Protein AF-A0A401Y988-F1 (afdb_monomer_lite)

pLDDT: mean 86.1, std 9.19, range [51.16, 97.44]

Structure (mmCIF, N/CA/C/O backbone):
data_AF-A0A401Y988-F1
#
_entry.id   AF-A0A401Y988-F1
#
loop_
_atom_site.group_PDB
_atom_site.id
_atom_site.type_symbol
_atom_site.label_atom_id
_atom_site.label_alt_id
_atom_site.label_comp_id
_atom_site.label_asym_id
_atom_site.label_entity_id
_atom_site.label_seq_id
_atom_site.pdbx_PDB_ins_code
_atom_site.Cartn_x
_atom_site.Cartn_y
_atom_site.Cartn_z
_atom_site.occupancy
_atom_site.B_iso_or_equiv
_atom_site.auth_seq_id
_atom_site.auth_comp_id
_atom_site.auth_asym_id
_atom_site.auth_atom_id
_atom_site.pdbx_PDB_model_num
ATOM 1 N N . MET A 1 1 ? 37.359 9.210 -68.112 1.00 71.44 1 MET A N 1
ATOM 2 C CA . MET A 1 1 ? 37.845 7.957 -68.748 1.00 71.44 1 MET A CA 1
ATOM 3 C C . MET A 1 1 ? 39.204 7.474 -68.253 1.00 71.44 1 MET A C 1
ATOM 5 O O . MET A 1 1 ? 39.297 6.305 -67.908 1.00 71.44 1 MET A O 1
ATOM 9 N N . ARG A 1 2 ? 40.247 8.319 -68.170 1.00 77.12 2 ARG A N 1
ATOM 10 C CA . ARG A 1 2 ? 41.569 7.889 -67.655 1.00 77.12 2 ARG A CA 1
ATOM 11 C C . ARG A 1 2 ? 41.505 7.296 -66.236 1.00 77.12 2 ARG A C 1
ATOM 13 O O . ARG A 1 2 ? 42.036 6.217 -66.022 1.00 77.12 2 ARG A O 1
ATOM 20 N N . ALA A 1 3 ? 40.772 7.941 -65.322 1.00 73.88 3 ALA A N 1
ATOM 21 C CA . ALA A 1 3 ? 40.562 7.448 -63.954 1.00 73.88 3 ALA A CA 1
ATOM 22 C C . ALA A 1 3 ? 39.814 6.100 -63.893 1.00 73.88 3 ALA A C 1
ATOM 24 O O . ALA A 1 3 ? 40.199 5.222 -63.133 1.00 73.88 3 ALA A O 1
ATOM 25 N N . ALA A 1 4 ? 38.795 5.904 -64.739 1.00 78.00 4 ALA A N 1
ATOM 26 C CA . ALA A 1 4 ? 38.065 4.636 -64.822 1.00 78.00 4 ALA A CA 1
ATOM 27 C C . ALA A 1 4 ? 38.979 3.488 -65.289 1.00 78.00 4 ALA A C 1
ATOM 29 O O . ALA A 1 4 ? 39.023 2.439 -64.656 1.00 78.00 4 ALA A O 1
ATOM 30 N N . ARG A 1 5 ? 39.791 3.719 -66.332 1.00 82.12 5 ARG A N 1
ATOM 31 C CA . ARG A 1 5 ? 40.776 2.730 -66.804 1.00 82.12 5 ARG A CA 1
ATOM 32 C C . ARG A 1 5 ? 41.844 2.415 -65.757 1.00 82.12 5 ARG A C 1
ATOM 34 O O . ARG A 1 5 ? 42.205 1.256 -65.606 1.00 82.12 5 ARG A O 1
ATOM 41 N N . ALA A 1 6 ? 42.319 3.419 -65.016 1.00 81.25 6 ALA A N 1
ATOM 42 C CA . ALA A 1 6 ? 43.262 3.213 -63.913 1.00 81.25 6 ALA A CA 1
ATOM 43 C C . ALA A 1 6 ? 42.671 2.346 -62.785 1.00 81.25 6 ALA A C 1
ATOM 45 O O . ALA A 1 6 ? 43.400 1.613 -62.129 1.00 81.25 6 ALA A O 1
ATOM 46 N N . ALA A 1 7 ? 41.349 2.385 -62.605 1.00 78.81 7 ALA A N 1
ATOM 47 C CA . ALA A 1 7 ? 40.610 1.556 -61.658 1.00 78.81 7 ALA A CA 1
ATOM 48 C C . ALA A 1 7 ? 40.235 0.158 -62.201 1.00 78.81 7 ALA A C 1
ATOM 50 O O . ALA A 1 7 ? 39.466 -0.556 -61.560 1.00 78.81 7 ALA A O 1
ATOM 51 N N . GLY A 1 8 ? 40.719 -0.216 -63.393 1.00 84.44 8 GLY A N 1
ATOM 52 C CA . GLY A 1 8 ? 40.425 -1.497 -64.047 1.00 84.44 8 GLY A CA 1
ATOM 53 C C . GLY A 1 8 ? 39.098 -1.547 -64.813 1.00 84.44 8 GLY A C 1
ATOM 54 O O . GLY A 1 8 ? 38.737 -2.600 -65.330 1.00 84.44 8 GLY A O 1
ATOM 55 N N . TRP A 1 9 ? 38.366 -0.436 -64.914 1.00 91.06 9 TRP A N 1
ATOM 56 C CA . TRP A 1 9 ? 37.108 -0.397 -65.657 1.00 91.06 9 TRP A CA 1
ATOM 57 C C . TRP A 1 9 ? 37.342 -0.313 -67.161 1.00 91.06 9 TRP A C 1
ATOM 59 O O . TRP A 1 9 ? 38.217 0.417 -67.643 1.00 91.06 9 TRP A O 1
ATOM 69 N N . THR A 1 10 ? 36.494 -1.003 -67.913 1.00 90.88 10 THR A N 1
ATOM 70 C CA . THR A 1 10 ? 36.510 -1.000 -69.375 1.00 90.88 10 THR A CA 1
ATOM 71 C C . THR A 1 10 ? 35.440 -0.061 -69.919 1.00 90.88 10 THR A C 1
ATOM 73 O O . THR A 1 10 ? 34.434 0.219 -69.269 1.00 90.88 10 THR A O 1
ATOM 76 N N . PHE A 1 11 ? 35.688 0.489 -71.109 1.00 91.38 11 PHE A N 1
ATOM 77 C CA . PHE A 1 11 ? 34.707 1.278 -71.848 1.00 91.38 11 PHE A CA 1
ATOM 78 C C . PHE A 1 11 ? 34.455 0.616 -73.189 1.00 91.38 11 PHE A C 1
ATOM 80 O O . PHE A 1 11 ? 35.376 0.527 -74.005 1.00 91.38 11 PHE A O 1
ATOM 87 N N . ASN A 1 12 ? 33.215 0.197 -73.402 1.00 91.75 12 ASN A N 1
ATOM 88 C CA . ASN A 1 12 ? 32.760 -0.429 -74.628 1.00 91.75 12 ASN A CA 1
ATOM 89 C C . ASN A 1 12 ? 32.018 0.619 -75.454 1.00 91.75 12 ASN A C 1
ATOM 91 O O . ASN A 1 12 ? 30.994 1.153 -75.026 1.00 91.75 12 ASN A O 1
ATOM 95 N N . HIS A 1 13 ? 32.540 0.930 -76.635 1.00 90.12 13 HIS A N 1
ATOM 96 C CA . HIS A 1 13 ? 31.847 1.793 -77.582 1.00 90.12 13 HIS A CA 1
ATOM 97 C C . HIS A 1 13 ? 30.781 0.972 -78.316 1.00 90.12 13 HIS A C 1
ATOM 99 O O . HIS A 1 13 ? 31.105 -0.065 -78.889 1.00 90.12 13 HIS A O 1
ATOM 105 N N . ILE A 1 14 ? 29.521 1.410 -78.265 1.00 88.44 14 ILE A N 1
ATOM 106 C CA . ILE A 1 14 ? 28.371 0.657 -78.807 1.00 88.44 14 ILE A CA 1
ATOM 107 C C . ILE A 1 14 ? 27.816 1.321 -80.078 1.00 88.44 14 ILE A C 1
ATOM 109 O O . ILE A 1 14 ? 27.183 0.647 -80.882 1.00 88.44 14 ILE A O 1
ATOM 113 N N . ASP A 1 15 ? 28.061 2.624 -80.267 1.00 79.69 15 ASP A N 1
ATOM 114 C CA . ASP A 1 15 ? 27.595 3.447 -81.398 1.00 79.69 15 ASP A CA 1
ATOM 115 C C . ASP A 1 15 ? 26.167 3.152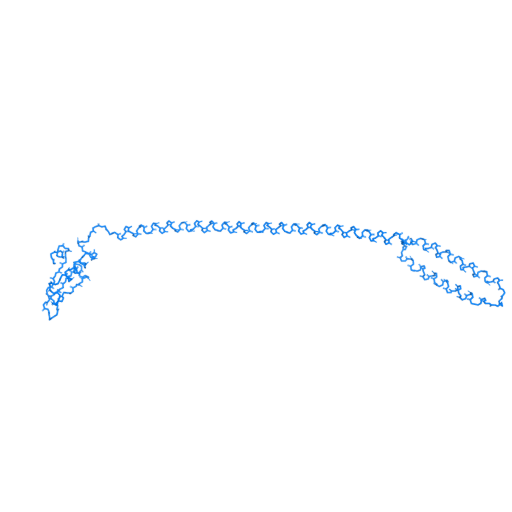 -81.892 1.00 79.69 15 ASP A C 1
ATOM 117 O O . ASP A 1 15 ? 25.890 3.013 -83.083 1.00 79.69 15 ASP A O 1
ATOM 121 N N . SER A 1 16 ? 25.222 3.049 -80.961 1.00 89.62 16 SER A N 1
ATOM 122 C CA . SER A 1 16 ? 23.809 2.866 -81.310 1.00 89.62 16 SER A CA 1
ATOM 123 C C . SER A 1 16 ? 23.117 4.216 -81.519 1.00 89.62 16 SER A C 1
ATOM 125 O O . SER A 1 16 ? 23.675 5.271 -81.215 1.00 89.62 16 SER A O 1
ATOM 127 N N . ALA A 1 17 ? 21.866 4.211 -81.991 1.00 87.31 17 ALA A N 1
ATOM 128 C CA . ALA A 1 17 ? 21.093 5.434 -82.236 1.00 87.31 17 ALA A CA 1
ATOM 129 C C . ALA A 1 17 ? 21.040 6.400 -81.029 1.00 87.31 17 ALA A C 1
ATOM 131 O O . ALA A 1 17 ? 21.020 7.614 -81.219 1.00 87.31 17 ALA A O 1
ATOM 132 N N . HIS A 1 18 ? 21.075 5.883 -79.794 1.00 88.75 18 HIS A N 1
ATOM 133 C CA . HIS A 1 18 ? 20.943 6.694 -78.575 1.00 88.75 18 HIS A CA 1
ATOM 134 C C . HIS A 1 18 ? 22.073 6.502 -77.554 1.00 88.75 18 HIS A C 1
ATOM 136 O O . HIS A 1 18 ? 22.243 7.344 -76.673 1.00 88.75 18 HIS A O 1
ATOM 142 N N . VAL A 1 19 ? 22.866 5.432 -77.660 1.00 90.12 19 VAL A N 1
ATOM 143 C CA . VAL A 1 19 ? 23.948 5.104 -76.717 1.00 90.12 19 VAL A CA 1
ATOM 144 C C . VAL A 1 19 ? 25.295 5.253 -77.411 1.00 90.12 19 VAL A C 1
ATOM 146 O O . VAL A 1 19 ? 25.541 4.603 -78.425 1.00 90.12 19 VAL A O 1
ATOM 149 N N . PHE A 1 20 ? 26.152 6.090 -76.834 1.00 90.12 20 PHE A N 1
ATOM 150 C CA . PHE A 1 20 ? 27.538 6.298 -77.244 1.00 90.12 20 PHE A CA 1
ATOM 151 C C . PHE A 1 20 ? 28.406 5.097 -76.841 1.00 90.12 20 PHE A C 1
ATOM 153 O O . PHE A 1 20 ? 29.092 4.482 -77.655 1.00 90.12 20 PHE A O 1
ATOM 160 N N . GLY A 1 21 ? 28.302 4.677 -75.583 1.00 91.81 21 GLY A N 1
ATOM 161 C CA . GLY A 1 21 ? 28.983 3.487 -75.088 1.00 91.81 21 GLY A CA 1
ATOM 162 C C . GLY A 1 21 ? 28.568 3.151 -73.671 1.00 91.81 21 GLY A C 1
ATOM 163 O O . GLY A 1 21 ? 27.623 3.725 -73.139 1.00 91.81 21 GLY A O 1
ATOM 164 N N . GLU A 1 22 ? 29.281 2.241 -73.036 1.00 93.31 22 GLU A N 1
ATOM 165 C CA . GLU A 1 22 ? 29.069 1.886 -71.639 1.00 93.31 22 GLU A CA 1
ATOM 166 C C . GLU A 1 22 ? 30.396 1.679 -70.920 1.00 93.31 22 GLU A C 1
ATOM 168 O O . GLU A 1 22 ? 31.385 1.251 -71.515 1.00 93.31 22 GLU A O 1
ATOM 173 N N . ILE A 1 23 ? 30.422 2.010 -69.633 1.00 91.94 23 ILE A N 1
ATOM 174 C CA . ILE A 1 23 ? 31.515 1.632 -68.741 1.00 91.94 23 ILE A CA 1
ATOM 175 C C . ILE A 1 23 ? 31.111 0.401 -67.941 1.00 91.94 23 ILE A C 1
ATOM 177 O O . ILE A 1 23 ? 29.989 0.335 -67.435 1.00 91.94 23 ILE A O 1
ATOM 181 N N . VAL A 1 24 ? 32.030 -0.551 -67.825 1.00 91.44 24 VAL A N 1
ATOM 182 C CA . VAL A 1 24 ? 31.812 -1.837 -67.160 1.00 91.44 24 VAL A CA 1
ATOM 183 C C . VAL A 1 24 ? 32.910 -2.047 -66.121 1.00 91.44 24 VAL A C 1
ATOM 185 O O . VAL A 1 24 ? 34.088 -1.785 -66.385 1.00 91.44 24 VAL A O 1
ATOM 188 N N . CYS A 1 25 ? 32.529 -2.468 -64.916 1.00 89.94 25 CYS A N 1
ATOM 189 C CA . CYS A 1 25 ? 33.493 -2.773 -63.860 1.00 89.94 25 CYS A CA 1
ATOM 190 C C . CYS A 1 25 ? 34.278 -4.065 -64.164 1.00 89.94 25 CYS A C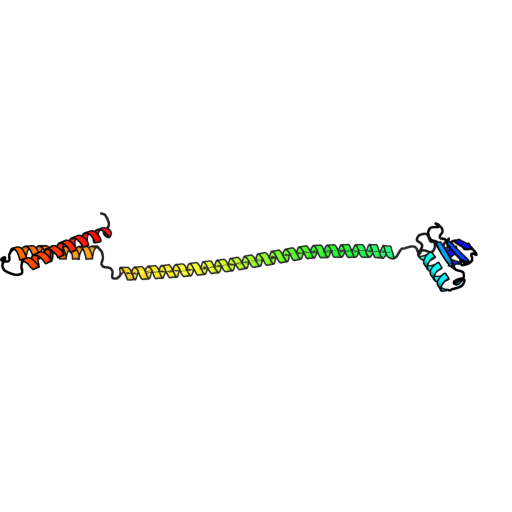 1
ATOM 192 O O . CYS A 1 25 ? 33.818 -4.880 -64.965 1.00 89.94 25 CYS A O 1
ATOM 194 N N . PRO A 1 26 ? 35.430 -4.304 -63.507 1.00 85.56 26 PRO A N 1
ATOM 195 C CA . PRO A 1 26 ? 36.251 -5.498 -63.748 1.00 85.56 26 PRO A CA 1
ATOM 196 C C . PRO A 1 26 ? 35.490 -6.826 -63.603 1.00 85.56 26 PRO A C 1
ATOM 198 O O . PRO A 1 26 ? 35.755 -7.777 -64.330 1.00 85.56 26 PRO A O 1
ATOM 201 N N . THR A 1 27 ? 34.528 -6.879 -62.677 1.00 86.19 27 THR A N 1
ATOM 202 C CA . THR A 1 27 ? 33.677 -8.048 -62.399 1.00 86.19 27 THR A CA 1
ATOM 203 C C . THR A 1 27 ? 32.447 -8.149 -63.305 1.00 86.19 27 THR A C 1
ATOM 205 O O . THR A 1 27 ? 31.710 -9.128 -63.226 1.00 86.19 27 THR A O 1
ATOM 208 N N . GLY A 1 28 ? 32.183 -7.148 -64.153 1.00 86.62 28 GLY A N 1
ATOM 209 C CA . GLY A 1 28 ? 31.015 -7.093 -65.038 1.00 86.62 28 GLY A CA 1
ATOM 210 C C . GLY A 1 28 ? 29.675 -6.774 -64.358 1.00 86.62 28 GLY A C 1
ATOM 211 O O . GLY A 1 28 ? 28.675 -6.612 -65.049 1.00 86.62 28 GLY A O 1
ATOM 212 N N . GLN A 1 29 ? 29.632 -6.657 -63.027 1.00 87.38 29 GLN A N 1
ATOM 213 C CA . GLN A 1 29 ? 28.392 -6.482 -62.255 1.00 87.38 29 GLN A CA 1
ATOM 214 C C . GLN A 1 29 ? 27.786 -5.074 -62.348 1.00 87.38 29 GLN A C 1
ATOM 216 O O . GLN A 1 29 ? 26.570 -4.909 -62.293 1.00 87.38 29 GLN A O 1
ATOM 221 N N . HIS A 1 30 ? 28.625 -4.049 -62.496 1.00 90.31 30 HIS A N 1
ATOM 222 C CA . HIS A 1 30 ? 28.209 -2.654 -62.576 1.00 90.31 30 HIS A CA 1
ATOM 223 C C . HIS A 1 30 ? 28.448 -2.133 -63.990 1.00 90.31 30 HIS A C 1
ATOM 225 O O . HIS A 1 30 ? 29.591 -2.021 -64.439 1.00 90.31 30 HIS A O 1
ATOM 231 N N . VAL A 1 31 ? 27.357 -1.783 -64.671 1.00 90.31 31 VAL A N 1
ATOM 232 C CA . VAL A 1 31 ? 27.369 -1.238 -66.031 1.00 90.31 31 VAL A CA 1
ATOM 233 C C . VAL A 1 31 ? 26.673 0.112 -66.034 1.00 90.31 31 VAL A C 1
ATOM 235 O O . VAL A 1 31 ? 25.581 0.261 -65.484 1.00 90.31 31 VAL A O 1
ATOM 238 N N . LYS A 1 32 ? 27.273 1.103 -66.695 1.00 90.62 32 LYS A N 1
ATOM 239 C CA . LYS A 1 32 ? 26.620 2.388 -66.946 1.00 90.62 32 LYS A CA 1
ATOM 240 C C . LYS A 1 32 ? 26.699 2.766 -68.410 1.00 90.62 32 LYS A C 1
ATOM 242 O O . LYS A 1 32 ? 27.782 2.994 -68.943 1.00 90.62 32 LYS A O 1
ATOM 247 N N . LYS A 1 33 ? 25.524 2.918 -69.017 1.00 91.44 33 LYS A N 1
ATOM 248 C CA . LYS A 1 33 ? 25.365 3.422 -70.380 1.00 91.44 33 LYS A CA 1
ATOM 249 C C . LYS A 1 33 ? 25.565 4.935 -70.417 1.00 91.44 33 LYS A C 1
ATOM 251 O O . LYS A 1 33 ? 25.051 5.671 -69.576 1.00 91.44 33 LYS A O 1
ATOM 256 N N . ILE A 1 34 ? 26.315 5.381 -71.411 1.00 90.38 34 ILE A N 1
ATOM 257 C CA . ILE A 1 34 ? 26.553 6.773 -71.764 1.00 90.38 34 ILE A CA 1
ATOM 258 C C . ILE A 1 34 ? 25.715 7.050 -73.005 1.00 90.38 34 ILE A C 1
ATOM 260 O O . ILE A 1 34 ? 25.976 6.506 -74.076 1.00 90.38 34 ILE A O 1
ATOM 264 N N . PHE A 1 35 ? 24.681 7.869 -72.852 1.00 91.44 35 PHE A N 1
ATOM 265 C CA . PHE A 1 35 ? 23.839 8.287 -73.968 1.00 91.44 35 PHE A CA 1
ATOM 266 C C . PHE A 1 35 ? 24.544 9.357 -74.804 1.00 91.44 35 PHE A C 1
ATOM 268 O O . PHE A 1 35 ? 25.287 10.174 -74.260 1.00 91.44 35 PHE A O 1
ATOM 275 N N . LYS A 1 36 ? 24.278 9.384 -76.115 1.00 89.06 36 LYS A N 1
ATOM 276 C CA . LYS A 1 36 ? 24.853 10.372 -77.049 1.00 89.06 36 LYS A CA 1
ATOM 277 C C . LYS A 1 36 ? 24.524 11.817 -76.656 1.00 89.06 36 LYS A C 1
ATOM 279 O O . LYS A 1 36 ? 25.336 12.711 -76.833 1.00 89.06 36 LYS A O 1
ATOM 284 N N . THR A 1 37 ? 23.366 12.041 -76.036 1.00 88.12 37 THR A N 1
ATOM 285 C CA . THR A 1 37 ? 22.947 13.357 -75.520 1.00 88.12 37 THR A CA 1
ATOM 286 C C . THR A 1 37 ? 23.809 13.877 -74.369 1.00 88.12 37 THR A C 1
ATOM 288 O O . THR A 1 37 ? 23.818 15.074 -74.107 1.00 88.12 37 THR A O 1
ATOM 291 N N . GLY A 1 38 ? 24.514 12.987 -73.669 1.00 80.12 38 GLY A N 1
ATOM 292 C CA . GLY A 1 38 ? 25.412 13.318 -72.565 1.00 80.12 38 GLY A CA 1
ATOM 293 C C . GLY A 1 38 ? 26.890 13.151 -72.912 1.00 80.12 38 GLY A C 1
ATOM 294 O O . GLY A 1 38 ? 27.736 13.291 -72.024 1.00 80.12 38 GLY A O 1
ATOM 295 N N . GLU A 1 39 ? 27.206 12.832 -74.171 1.00 77.50 39 GLU A N 1
ATOM 296 C CA . GLU A 1 39 ? 28.567 12.689 -74.676 1.00 77.50 39 GLU A CA 1
ATOM 297 C C . GLU A 1 39 ? 29.295 14.029 -74.493 1.00 77.50 39 GLU A C 1
ATOM 299 O O . GLU A 1 39 ? 28.894 15.049 -75.043 1.00 77.50 39 GLU A O 1
ATOM 304 N N . ASN A 1 40 ? 30.345 14.035 -73.667 1.00 78.56 40 ASN A N 1
ATOM 305 C CA . ASN A 1 40 ? 31.134 15.219 -73.283 1.00 78.56 40 ASN A CA 1
ATOM 306 C C . ASN A 1 40 ? 30.509 16.169 -72.246 1.00 78.56 40 ASN A C 1
ATOM 308 O O . ASN A 1 40 ? 31.027 17.265 -72.038 1.00 78.56 40 ASN A O 1
ATOM 312 N N . THR A 1 41 ? 29.460 15.753 -71.535 1.00 87.50 41 THR A N 1
ATOM 313 C CA . THR A 1 41 ? 28.960 16.528 -70.386 1.00 87.50 41 THR A CA 1
ATOM 314 C C . THR A 1 41 ? 29.744 16.215 -69.109 1.00 87.50 41 THR A C 1
ATOM 316 O O . THR A 1 41 ? 30.057 15.058 -68.808 1.00 87.50 41 THR A O 1
ATOM 319 N N . GLU A 1 42 ? 30.041 17.251 -68.324 1.00 86.62 42 GLU A N 1
ATOM 320 C CA . GLU A 1 42 ? 30.736 17.113 -67.040 1.00 86.62 42 GLU A CA 1
ATOM 321 C C . GLU A 1 42 ? 29.935 16.252 -66.052 1.00 86.62 42 GLU A C 1
ATOM 323 O O . GLU A 1 42 ? 30.499 15.393 -65.379 1.00 86.62 42 GLU A O 1
ATOM 328 N N . THR A 1 43 ? 28.607 16.392 -66.038 1.00 87.12 43 THR A N 1
ATOM 329 C CA . THR A 1 43 ? 27.703 15.610 -65.183 1.00 87.12 43 THR A CA 1
ATOM 330 C C . THR A 1 43 ? 27.852 14.109 -65.415 1.00 87.12 43 THR A C 1
ATOM 332 O O . THR A 1 43 ? 28.033 13.345 -64.467 1.00 87.12 43 THR A O 1
ATOM 335 N N . VAL A 1 44 ? 27.866 13.665 -66.677 1.00 86.31 44 VAL A N 1
ATOM 336 C CA . VAL A 1 44 ? 28.041 12.242 -67.000 1.00 86.31 44 VAL A CA 1
ATOM 337 C C . VAL A 1 44 ? 29.425 11.748 -66.582 1.00 86.31 44 VAL A C 1
ATOM 339 O O . VAL A 1 44 ? 29.541 10.617 -66.099 1.00 86.31 44 VAL A O 1
ATOM 342 N N . ALA A 1 45 ? 30.459 12.585 -66.717 1.00 84.88 45 ALA A N 1
ATOM 343 C CA . ALA A 1 45 ? 31.814 12.266 -66.281 1.00 84.88 45 ALA A CA 1
ATOM 344 C C . ALA A 1 45 ? 31.929 12.147 -64.749 1.00 84.88 45 ALA A C 1
ATOM 346 O O . ALA A 1 45 ? 32.539 11.185 -64.273 1.00 84.88 45 ALA A O 1
ATOM 347 N N . ILE A 1 46 ? 31.314 13.058 -63.986 1.00 87.06 46 ILE A N 1
ATOM 348 C CA . ILE A 1 46 ? 31.252 13.017 -62.515 1.00 87.06 46 ILE A CA 1
ATOM 349 C C . ILE A 1 46 ? 30.489 11.779 -62.056 1.00 87.06 46 ILE A C 1
ATOM 351 O O . ILE A 1 46 ? 30.981 11.022 -61.224 1.00 87.06 46 ILE A O 1
ATOM 355 N N . ASP A 1 47 ? 29.322 11.510 -62.631 1.00 86.12 47 ASP A N 1
ATOM 356 C CA . ASP A 1 47 ? 28.518 10.362 -62.228 1.00 86.12 47 ASP A CA 1
ATOM 357 C C . ASP A 1 47 ? 29.193 9.031 -62.589 1.00 86.12 47 ASP A C 1
ATOM 359 O O . ASP A 1 47 ? 29.051 8.041 -61.874 1.00 86.12 47 ASP A O 1
ATOM 363 N N . ALA A 1 48 ? 29.912 8.973 -63.715 1.00 86.06 48 ALA A N 1
ATOM 364 C CA . ALA A 1 48 ? 30.732 7.819 -64.078 1.00 86.06 48 ALA A CA 1
ATOM 365 C C . ALA A 1 48 ? 31.887 7.623 -63.086 1.00 86.06 48 ALA A C 1
ATOM 367 O O . ALA A 1 48 ? 32.156 6.500 -62.668 1.00 86.06 48 ALA A O 1
ATOM 368 N N . LEU A 1 49 ? 32.543 8.708 -62.668 1.00 85.12 49 LEU A N 1
ATOM 369 C CA . LEU A 1 49 ? 33.600 8.668 -61.662 1.00 85.12 49 LEU A CA 1
ATOM 370 C C . LEU A 1 49 ? 33.063 8.241 -60.287 1.00 85.12 49 LEU A C 1
ATOM 372 O O . LEU A 1 49 ? 33.666 7.392 -59.639 1.00 85.12 49 LEU A O 1
ATOM 376 N N . ASN A 1 50 ? 31.906 8.756 -59.869 1.00 85.56 50 ASN A N 1
ATOM 377 C CA . ASN A 1 50 ? 31.240 8.367 -58.626 1.00 85.56 50 ASN A CA 1
ATOM 378 C C . ASN A 1 50 ? 30.892 6.877 -58.615 1.00 85.56 50 ASN A C 1
ATOM 380 O O . ASN A 1 50 ? 31.076 6.215 -57.596 1.00 85.56 50 ASN A O 1
ATOM 384 N N . LEU A 1 51 ? 30.431 6.337 -59.745 1.00 86.38 51 LEU A N 1
ATOM 385 C CA . LEU A 1 51 ? 30.176 4.906 -59.881 1.00 86.38 51 LEU A CA 1
ATOM 386 C C . LEU A 1 51 ? 31.469 4.082 -59.747 1.00 86.38 51 LEU A C 1
ATOM 388 O O . LEU A 1 51 ? 31.486 3.084 -59.030 1.00 86.38 51 LEU A O 1
ATOM 392 N N . VAL A 1 52 ? 32.561 4.528 -60.377 1.00 85.31 52 VAL A N 1
ATOM 393 C CA . VAL A 1 52 ? 33.884 3.890 -60.262 1.00 85.31 52 VAL A CA 1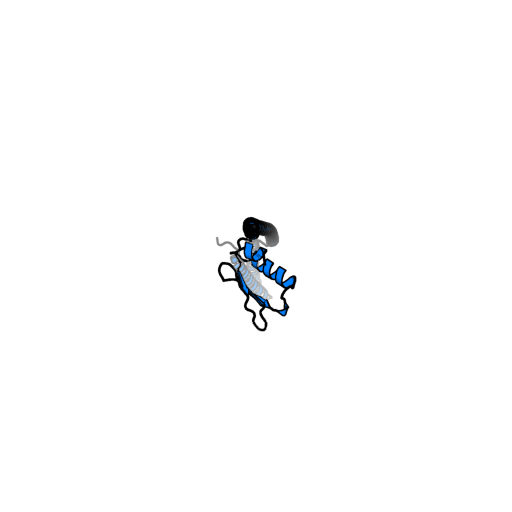
ATOM 394 C C . VAL A 1 52 ? 34.396 3.912 -58.821 1.00 85.31 52 VAL A C 1
ATOM 396 O O . VAL A 1 52 ? 34.931 2.909 -58.363 1.00 85.31 52 VAL A O 1
ATOM 399 N N . ILE A 1 53 ? 34.233 5.021 -58.094 1.00 81.69 53 ILE A N 1
ATOM 400 C CA . ILE A 1 53 ? 34.697 5.164 -56.702 1.00 81.69 53 ILE A CA 1
ATOM 401 C C . ILE A 1 53 ? 33.858 4.316 -55.736 1.00 81.69 53 ILE A C 1
ATOM 403 O O . ILE A 1 53 ? 34.396 3.758 -54.784 1.00 81.69 53 ILE A O 1
ATOM 407 N N . ARG A 1 54 ? 32.542 4.222 -55.964 1.00 81.31 54 ARG A N 1
ATOM 408 C CA . ARG A 1 54 ? 31.615 3.479 -55.092 1.00 81.31 54 ARG A CA 1
ATOM 409 C C . ARG A 1 54 ? 31.625 1.974 -55.322 1.00 81.31 54 ARG A C 1
ATOM 411 O O . ARG A 1 54 ? 31.125 1.241 -54.475 1.00 81.31 54 ARG A O 1
ATOM 418 N N . CYS A 1 55 ? 32.140 1.511 -56.456 1.00 82.56 55 CYS A N 1
ATOM 419 C CA . CYS A 1 55 ? 32.160 0.089 -56.750 1.00 82.56 55 CYS A CA 1
ATOM 420 C C . CYS A 1 55 ? 33.092 -0.655 -55.784 1.00 82.56 55 CYS A C 1
ATOM 422 O O . CYS A 1 55 ? 34.267 -0.289 -55.673 1.00 82.56 55 CYS A O 1
ATOM 424 N N . PRO A 1 56 ? 32.588 -1.698 -55.101 1.00 73.88 56 PRO A N 1
ATOM 425 C CA . PRO A 1 56 ? 33.351 -2.433 -54.099 1.00 73.88 56 PRO A CA 1
ATOM 426 C C . PRO A 1 56 ? 34.578 -3.139 -54.691 1.00 73.88 56 PRO A C 1
ATOM 428 O O . PRO A 1 56 ? 35.570 -3.282 -53.980 1.00 73.88 56 PRO A O 1
ATOM 431 N N . ASP A 1 57 ? 34.531 -3.483 -55.984 1.00 75.00 57 ASP A N 1
ATOM 432 C CA . ASP A 1 57 ? 35.592 -4.180 -56.730 1.00 75.00 57 ASP A CA 1
ATOM 433 C C . ASP A 1 57 ? 36.595 -3.229 -57.412 1.00 75.00 57 ASP A C 1
ATOM 435 O O . ASP A 1 57 ? 37.473 -3.653 -58.164 1.00 75.00 57 ASP A O 1
ATOM 439 N N . SER A 1 58 ? 36.438 -1.918 -57.228 1.00 71.56 58 SER A N 1
ATOM 440 C CA . SER A 1 58 ? 37.270 -0.914 -57.884 1.00 71.56 58 SER A CA 1
ATOM 441 C C . SER A 1 58 ? 38.613 -0.754 -57.182 1.00 71.56 58 SER A C 1
ATOM 443 O O . SER A 1 58 ? 38.666 -0.434 -55.995 1.00 71.56 58 SER A O 1
ATOM 445 N N . ALA A 1 59 ? 39.710 -0.841 -57.939 1.00 67.25 59 ALA A N 1
ATOM 446 C CA . ALA A 1 59 ? 41.053 -0.545 -57.431 1.00 67.25 59 ALA A CA 1
ATOM 447 C C . ALA A 1 59 ? 41.238 0.933 -57.015 1.00 67.25 59 ALA A C 1
ATOM 449 O O . ALA A 1 59 ? 42.228 1.278 -56.377 1.00 67.25 59 ALA A O 1
ATOM 450 N N . ALA A 1 60 ? 40.291 1.813 -57.367 1.00 63.62 60 ALA A N 1
ATOM 451 C CA . ALA A 1 60 ? 40.272 3.212 -56.938 1.00 63.62 60 ALA A CA 1
ATOM 452 C C . ALA A 1 60 ? 39.596 3.435 -55.571 1.00 63.62 60 ALA A C 1
ATOM 454 O O . ALA A 1 60 ? 39.545 4.577 -55.105 1.00 63.62 60 ALA A O 1
ATOM 455 N N . ARG A 1 61 ? 39.066 2.387 -54.922 1.00 63.06 61 ARG A N 1
ATOM 456 C CA . ARG A 1 61 ? 38.504 2.486 -53.570 1.0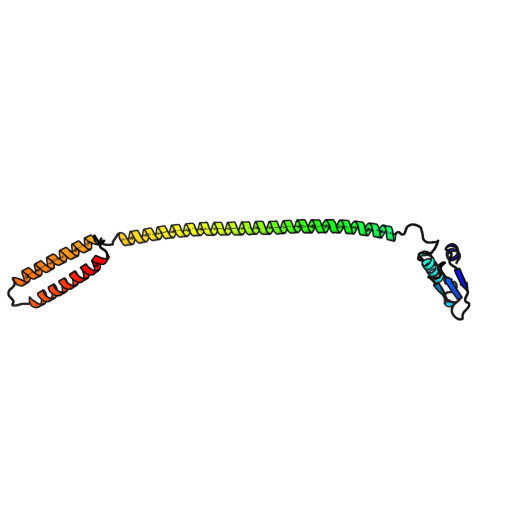0 63.06 61 ARG A CA 1
ATOM 457 C C . ARG A 1 61 ? 39.647 2.701 -52.562 1.00 63.06 61 ARG A C 1
ATOM 459 O O . ARG A 1 61 ? 40.555 1.873 -52.505 1.00 63.06 61 ARG A O 1
ATOM 466 N N . PRO A 1 62 ? 39.640 3.783 -51.762 1.00 61.53 62 PRO A N 1
ATOM 467 C CA . PRO A 1 62 ? 40.674 3.996 -50.757 1.00 61.53 62 PRO A CA 1
ATOM 468 C C . PRO A 1 62 ? 40.646 2.872 -49.701 1.00 61.53 62 PRO A C 1
ATOM 470 O O . PRO A 1 62 ? 39.559 2.476 -49.271 1.00 61.53 62 PRO A O 1
ATOM 473 N N . PRO A 1 63 ? 41.813 2.350 -49.277 1.00 53.56 63 PRO A N 1
ATOM 474 C CA . PRO A 1 63 ? 41.891 1.325 -48.243 1.00 53.56 63 PRO A CA 1
ATOM 475 C C . PRO A 1 63 ? 41.438 1.909 -46.898 1.00 53.56 63 PRO A C 1
ATOM 477 O O . PRO A 1 63 ? 41.937 2.946 -46.465 1.00 53.56 63 PRO A O 1
ATOM 480 N N . GLY A 1 64 ? 40.482 1.242 -46.249 1.00 58.81 64 GLY A N 1
ATOM 481 C CA . GLY A 1 64 ? 39.884 1.675 -44.984 1.00 58.81 64 GLY A CA 1
ATOM 482 C C . GLY A 1 64 ? 38.493 2.265 -45.188 1.00 58.81 64 GLY A C 1
ATOM 483 O O . GLY A 1 64 ? 38.323 3.466 -45.409 1.00 58.81 64 GLY A O 1
ATOM 484 N N . ASP A 1 65 ? 37.476 1.410 -45.112 1.00 65.62 65 ASP A N 1
ATOM 485 C CA . ASP A 1 65 ? 36.094 1.850 -45.204 1.00 65.62 65 ASP A CA 1
ATOM 486 C C . ASP A 1 65 ? 35.714 2.619 -43.930 1.00 65.62 65 ASP A C 1
ATOM 488 O O . ASP A 1 65 ? 35.499 2.041 -42.866 1.00 65.62 65 ASP A O 1
ATOM 492 N N . LYS A 1 66 ? 35.634 3.951 -44.023 1.00 71.75 66 LYS A N 1
ATOM 493 C CA . LYS A 1 66 ? 35.190 4.817 -42.916 1.00 71.75 66 LYS A CA 1
ATOM 494 C C . LYS A 1 66 ? 33.824 4.397 -42.366 1.00 71.75 66 LYS A C 1
ATOM 496 O O . LYS A 1 66 ? 33.510 4.743 -41.230 1.00 71.75 66 LYS A O 1
ATOM 501 N N . SER A 1 67 ? 33.008 3.693 -43.153 1.00 69.12 67 SER A N 1
ATOM 502 C CA . SER A 1 67 ? 31.738 3.148 -42.676 1.00 69.12 67 SER A CA 1
ATOM 503 C C . SER A 1 67 ? 31.932 2.035 -41.646 1.00 69.12 67 SER A C 1
ATOM 505 O O . SER A 1 67 ? 31.188 2.005 -40.673 1.00 69.12 67 SER A O 1
ATOM 507 N N . GLN A 1 68 ? 32.967 1.203 -41.776 1.00 71.75 68 GLN A N 1
ATOM 508 C CA . GLN A 1 68 ? 33.237 0.108 -40.847 1.00 71.75 68 GLN A CA 1
ATOM 509 C C . GLN A 1 68 ? 33.722 0.625 -39.488 1.00 71.75 68 GLN A C 1
ATOM 511 O O . GLN A 1 68 ? 33.176 0.242 -38.462 1.00 71.75 68 GLN A O 1
ATOM 516 N N . VAL A 1 69 ? 34.632 1.605 -39.480 1.00 75.69 69 VAL A N 1
ATOM 517 C CA . VAL A 1 69 ? 35.064 2.283 -38.240 1.00 75.69 69 VAL A CA 1
ATOM 518 C C . VAL A 1 69 ? 33.888 2.979 -37.542 1.00 75.69 69 VAL A C 1
ATOM 520 O O . VAL A 1 69 ? 33.767 2.947 -36.320 1.00 75.69 69 VAL A O 1
ATOM 523 N N . ARG A 1 70 ? 32.987 3.605 -38.313 1.00 77.88 70 ARG A N 1
ATOM 524 C CA . ARG A 1 70 ? 31.765 4.215 -37.762 1.00 77.88 70 ARG A CA 1
ATOM 525 C C . ARG A 1 70 ? 30.807 3.172 -37.197 1.00 77.88 70 ARG A C 1
ATOM 527 O O . ARG A 1 70 ? 30.180 3.442 -36.180 1.00 77.88 70 ARG A O 1
ATOM 534 N N . LEU A 1 71 ? 30.697 2.013 -37.840 1.00 76.25 71 LEU A N 1
ATOM 535 C CA . LEU A 1 71 ? 29.842 0.919 -37.396 1.00 76.25 71 LEU A CA 1
ATOM 536 C C . LEU A 1 71 ? 30.360 0.304 -36.091 1.00 76.25 71 LEU A C 1
ATOM 538 O O . LEU A 1 71 ? 29.586 0.170 -35.152 1.00 76.25 71 LEU A O 1
ATOM 542 N N . GLU A 1 72 ? 31.661 0.035 -35.988 1.00 80.12 72 GLU A N 1
ATOM 543 C CA . GLU A 1 72 ? 32.298 -0.438 -34.749 1.00 80.12 72 GLU A CA 1
ATOM 544 C C . GLU A 1 72 ? 32.141 0.583 -33.612 1.00 80.12 72 GLU A C 1
ATOM 546 O O . GLU A 1 72 ? 31.780 0.231 -32.489 1.00 80.12 72 GLU A O 1
ATOM 551 N N . SER A 1 73 ? 32.332 1.873 -33.910 1.00 83.12 73 SER A N 1
ATOM 552 C CA . SER A 1 73 ? 32.107 2.943 -32.935 1.00 83.12 73 SER A CA 1
ATOM 553 C C . SER A 1 73 ? 30.646 3.025 -32.486 1.00 83.12 73 SER A C 1
ATOM 555 O O . SER A 1 73 ? 30.395 3.248 -31.305 1.00 83.12 73 SER A O 1
ATOM 557 N N . ALA A 1 74 ? 29.687 2.865 -33.400 1.00 83.50 74 ALA A N 1
ATOM 558 C CA . ALA A 1 74 ? 28.265 2.879 -33.069 1.00 83.50 74 ALA A CA 1
ATOM 559 C C . ALA A 1 74 ? 27.878 1.667 -32.212 1.00 83.50 74 ALA A C 1
ATOM 561 O O . ALA A 1 74 ? 27.173 1.829 -31.224 1.00 83.50 74 ALA A O 1
ATOM 562 N N . GLN A 1 75 ? 28.389 0.476 -32.539 1.00 85.69 75 GLN A N 1
ATOM 563 C CA . GLN A 1 75 ? 28.177 -0.737 -31.744 1.00 85.69 75 GLN A CA 1
ATOM 564 C C . GLN A 1 75 ? 28.712 -0.586 -30.321 1.00 85.69 75 GLN A C 1
ATOM 566 O O . GLN A 1 75 ? 28.026 -0.952 -29.371 1.00 85.69 75 GLN A O 1
ATOM 571 N N . LYS A 1 76 ? 29.903 0.002 -30.159 1.00 90.44 76 LYS A N 1
ATOM 572 C CA . LYS A 1 76 ? 30.470 0.270 -28.835 1.00 90.44 76 LYS A CA 1
ATOM 573 C C . LYS A 1 76 ? 29.584 1.213 -28.014 1.00 90.44 76 LYS A C 1
ATOM 575 O O . LYS A 1 76 ? 29.281 0.907 -26.867 1.00 90.44 76 LYS A O 1
ATOM 580 N N . LEU A 1 77 ? 29.157 2.330 -28.606 1.00 92.62 77 LEU A N 1
ATOM 581 C CA . LEU A 1 77 ? 28.296 3.303 -27.926 1.00 92.62 77 LEU A CA 1
ATOM 582 C C . LEU A 1 77 ? 26.934 2.706 -27.553 1.00 92.62 77 LEU A C 1
ATOM 584 O O . LEU A 1 77 ? 26.414 3.010 -26.485 1.00 92.62 77 LEU A O 1
ATOM 588 N N . LEU A 1 78 ? 26.372 1.846 -28.408 1.00 91.00 78 LEU A N 1
ATOM 589 C CA . LEU A 1 78 ? 25.132 1.133 -28.105 1.00 91.00 78 LEU A CA 1
ATOM 590 C C . LEU A 1 78 ? 25.307 0.173 -26.926 1.00 91.00 78 LEU A C 1
ATOM 592 O O . LEU A 1 78 ? 24.498 0.218 -26.010 1.00 91.00 78 LEU A O 1
ATOM 596 N N . GLY A 1 79 ? 26.388 -0.612 -26.889 1.00 93.38 79 GLY A N 1
ATOM 597 C CA . GLY A 1 79 ? 26.656 -1.503 -25.754 1.00 93.38 79 GLY A CA 1
ATOM 598 C C . GLY A 1 79 ? 26.857 -0.750 -24.432 1.00 93.38 79 GLY A C 1
ATOM 599 O O . GLY A 1 79 ? 26.363 -1.178 -23.393 1.00 93.38 79 GLY A O 1
ATOM 600 N N . GLU A 1 80 ? 27.534 0.403 -24.458 1.00 94.31 80 GLU A N 1
ATOM 601 C CA . GLU A 1 80 ? 27.666 1.274 -23.279 1.00 94.31 80 GLU A CA 1
ATOM 602 C C . GLU A 1 80 ? 26.307 1.844 -22.833 1.00 94.31 80 GLU A C 1
ATOM 604 O O . GLU A 1 80 ? 26.020 1.885 -21.637 1.00 94.31 80 GLU A O 1
ATOM 609 N N . ALA A 1 81 ? 25.453 2.246 -23.780 1.00 90.50 81 ALA A N 1
ATOM 610 C CA . ALA A 1 81 ? 24.104 2.725 -23.488 1.00 90.50 81 ALA A CA 1
ATOM 611 C C . ALA A 1 81 ? 23.208 1.627 -22.896 1.00 90.50 81 ALA A C 1
ATOM 613 O O . ALA A 1 81 ? 22.509 1.886 -21.923 1.00 90.50 81 ALA A O 1
ATOM 614 N N . GLU A 1 82 ? 23.256 0.407 -23.431 1.00 94.56 82 GLU A N 1
ATOM 615 C CA . GLU A 1 82 ? 22.491 -0.740 -22.924 1.00 94.56 82 GLU A CA 1
ATOM 616 C C . GLU A 1 82 ? 22.878 -1.091 -21.482 1.00 94.56 82 GLU A C 1
ATOM 618 O O . GLU A 1 82 ? 22.003 -1.318 -20.649 1.00 94.56 82 GLU A O 1
ATOM 623 N N . LEU A 1 83 ? 24.173 -1.050 -21.150 1.00 92.88 83 LEU A N 1
ATOM 624 C CA . LEU A 1 83 ? 24.642 -1.247 -19.774 1.00 92.88 83 LEU A CA 1
ATOM 625 C C . LEU A 1 83 ? 24.138 -0.151 -18.827 1.00 92.88 83 LEU A C 1
ATOM 627 O O . LEU A 1 83 ? 23.718 -0.451 -17.711 1.00 92.88 83 LEU A O 1
ATOM 631 N N . MET A 1 84 ? 24.158 1.112 -19.264 1.00 92.69 84 MET A N 1
ATOM 632 C CA . MET A 1 84 ? 23.621 2.224 -18.472 1.00 92.69 84 MET A CA 1
ATOM 633 C C . MET A 1 84 ? 22.108 2.108 -18.263 1.00 92.69 84 MET A C 1
ATOM 635 O O . MET A 1 84 ? 21.632 2.389 -17.167 1.00 92.69 84 MET A O 1
ATOM 639 N N . ILE A 1 85 ? 21.360 1.672 -19.282 1.00 93.56 85 ILE A N 1
ATOM 640 C CA . ILE A 1 85 ? 19.914 1.434 -19.179 1.00 93.56 85 ILE A CA 1
ATOM 641 C C . ILE A 1 85 ? 19.635 0.317 -18.176 1.00 93.56 85 ILE A C 1
ATOM 643 O O . ILE A 1 85 ? 18.859 0.533 -17.254 1.00 93.56 85 ILE A O 1
ATOM 647 N N . SER A 1 86 ? 20.317 -0.825 -18.293 1.00 94.12 86 SER A N 1
ATOM 648 C CA . SER A 1 86 ? 20.148 -1.942 -17.355 1.00 94.12 86 SER A CA 1
ATOM 649 C C . SER A 1 86 ? 20.459 -1.529 -15.914 1.00 94.12 86 SER A C 1
ATOM 651 O O . SER A 1 86 ? 19.709 -1.868 -15.007 1.00 94.12 86 SER A O 1
ATOM 653 N N . SER A 1 87 ? 21.526 -0.754 -15.697 1.00 94.75 87 SER A N 1
ATOM 654 C CA . SER A 1 87 ? 21.843 -0.227 -14.364 1.00 94.75 87 SER A CA 1
ATOM 655 C C . SER A 1 87 ? 20.749 0.705 -13.838 1.00 94.75 87 SER A C 1
ATOM 657 O O . SER A 1 87 ? 20.423 0.655 -12.658 1.00 94.75 87 SER A O 1
ATOM 659 N N . ALA A 1 88 ? 20.182 1.558 -14.695 1.00 94.19 88 ALA A N 1
ATOM 660 C CA . ALA A 1 88 ? 19.107 2.463 -14.302 1.00 94.19 88 ALA A CA 1
ATOM 661 C C . ALA A 1 88 ? 17.803 1.714 -13.979 1.00 94.19 88 ALA A C 1
ATOM 663 O O . ALA A 1 88 ? 17.083 2.120 -13.073 1.00 94.19 88 ALA A O 1
ATOM 664 N N . GLU A 1 89 ? 17.500 0.626 -14.690 1.00 95.50 89 GLU A N 1
ATOM 665 C CA . GLU A 1 89 ? 16.355 -0.248 -14.400 1.00 95.50 89 GLU A CA 1
ATOM 666 C C . GLU A 1 89 ? 16.499 -0.936 -13.033 1.00 95.50 89 GLU A C 1
ATOM 668 O O . GLU A 1 89 ? 15.539 -0.978 -12.257 1.00 95.50 89 GLU A O 1
ATOM 673 N N . ASP A 1 90 ? 17.704 -1.409 -12.700 1.00 95.25 90 ASP A N 1
ATOM 674 C CA . ASP A 1 90 ? 18.004 -1.993 -11.388 1.00 95.25 90 ASP A CA 1
ATOM 675 C C . ASP A 1 90 ? 17.871 -0.957 -10.259 1.00 95.25 90 ASP A C 1
ATOM 677 O O . ASP A 1 90 ? 17.287 -1.247 -9.211 1.00 95.25 90 ASP A O 1
ATOM 681 N N . ASP A 1 91 ? 18.380 0.260 -10.467 1.00 95.31 91 ASP A N 1
ATOM 682 C CA . ASP A 1 91 ? 18.279 1.352 -9.493 1.00 95.31 91 ASP A CA 1
ATOM 683 C C . ASP A 1 91 ? 16.823 1.797 -9.293 1.00 95.31 91 ASP A C 1
ATOM 685 O O . ASP A 1 91 ? 16.384 1.987 -8.157 1.00 95.31 91 ASP A O 1
ATOM 689 N N . LEU A 1 92 ? 16.043 1.917 -10.374 1.00 95.38 92 LEU A N 1
ATOM 690 C CA . LEU A 1 92 ? 14.613 2.232 -10.300 1.00 95.38 92 LEU A CA 1
ATOM 691 C C . LEU A 1 92 ? 13.849 1.162 -9.521 1.00 95.38 92 LEU A C 1
ATOM 693 O O . LEU A 1 92 ? 13.084 1.500 -8.622 1.00 95.38 92 LEU A O 1
ATOM 697 N N . SER A 1 93 ? 14.123 -0.115 -9.786 1.00 96.06 93 SER A N 1
ATOM 698 C CA . SER A 1 93 ? 13.498 -1.227 -9.060 1.00 96.06 93 SER A CA 1
ATOM 699 C C . SER A 1 93 ? 13.796 -1.172 -7.554 1.00 96.06 93 SER A C 1
ATOM 701 O O . SER A 1 93 ? 12.938 -1.480 -6.727 1.00 96.06 93 SER A O 1
ATOM 703 N N . GLN A 1 94 ? 15.008 -0.755 -7.169 1.00 95.62 94 GLN A N 1
ATOM 704 C CA . GLN A 1 94 ? 15.376 -0.567 -5.762 1.00 95.62 94 GLN A CA 1
ATOM 705 C C . GLN A 1 94 ? 14.676 0.638 -5.126 1.00 95.62 94 GLN A C 1
ATOM 707 O O . GLN A 1 94 ? 14.285 0.563 -3.959 1.00 95.62 94 GLN A O 1
ATOM 712 N N . ILE A 1 95 ? 14.516 1.737 -5.867 1.00 96.25 95 ILE A N 1
ATOM 713 C CA . ILE A 1 95 ? 13.785 2.924 -5.405 1.00 96.25 95 ILE A CA 1
ATOM 714 C C . ILE A 1 95 ? 12.314 2.575 -5.174 1.00 96.25 95 ILE A C 1
ATOM 716 O O . ILE A 1 95 ? 11.809 2.832 -4.085 1.00 96.25 95 ILE A O 1
ATOM 720 N N . GLU A 1 96 ? 11.661 1.920 -6.134 1.00 96.19 96 GLU A N 1
ATOM 721 C CA . GLU A 1 96 ? 10.266 1.479 -6.011 1.00 96.19 96 GLU A CA 1
ATOM 722 C C . GLU A 1 96 ? 10.083 0.546 -4.805 1.00 96.19 96 GLU A C 1
ATOM 724 O O . GLU A 1 96 ? 9.196 0.752 -3.978 1.00 96.19 96 GLU A O 1
ATOM 729 N N . ALA A 1 97 ? 10.980 -0.430 -4.626 1.00 96.50 97 ALA A N 1
ATOM 730 C CA . ALA A 1 97 ? 10.941 -1.325 -3.470 1.00 96.50 97 ALA A CA 1
ATOM 731 C C . ALA A 1 97 ? 11.116 -0.585 -2.131 1.00 96.50 97 ALA A C 1
ATOM 733 O O . ALA A 1 97 ? 10.549 -0.994 -1.113 1.00 96.50 97 ALA A O 1
ATOM 734 N N . LYS A 1 98 ? 11.909 0.493 -2.114 1.00 97.06 98 LYS A N 1
ATOM 735 C CA . LYS A 1 98 ? 12.108 1.333 -0.933 1.00 97.06 98 LYS A CA 1
ATOM 736 C C . LYS A 1 98 ? 10.867 2.174 -0.629 1.00 97.06 98 LYS A C 1
ATOM 738 O O . LYS A 1 98 ? 10.459 2.213 0.528 1.00 97.06 98 LYS A O 1
ATOM 743 N N . GLU A 1 99 ? 10.263 2.803 -1.633 1.00 96.62 99 GLU A N 1
ATOM 744 C CA . GLU A 1 99 ? 9.021 3.573 -1.474 1.00 96.62 99 GLU A CA 1
ATOM 745 C C . GLU A 1 99 ? 7.875 2.680 -0.977 1.00 96.62 99 GLU A C 1
ATOM 747 O O . GLU A 1 99 ? 7.185 3.034 -0.021 1.00 96.62 99 GLU A O 1
ATOM 752 N N . ASP A 1 100 ? 7.745 1.467 -1.522 1.00 96.94 100 ASP A N 1
ATOM 753 C CA . ASP A 1 100 ? 6.799 0.454 -1.041 1.00 96.94 100 ASP A CA 1
ATOM 754 C C . ASP A 1 100 ? 7.027 0.091 0.435 1.00 96.94 100 ASP A C 1
ATOM 756 O O . ASP A 1 100 ? 6.078 -0.108 1.200 1.00 96.94 100 ASP A O 1
ATOM 760 N N . ALA A 1 101 ? 8.290 -0.038 0.851 1.00 95.50 101 ALA A N 1
ATOM 761 C CA . ALA A 1 101 ? 8.636 -0.345 2.234 1.00 95.50 101 ALA A CA 1
ATOM 762 C C . ALA A 1 101 ? 8.323 0.826 3.178 1.00 95.50 101 ALA A C 1
ATOM 764 O O . ALA A 1 101 ? 7.790 0.600 4.265 1.00 95.50 101 ALA A O 1
ATOM 765 N N . GLU A 1 102 ? 8.612 2.061 2.764 1.00 97.44 102 GLU A N 1
ATOM 766 C CA . GLU A 1 102 ? 8.275 3.274 3.515 1.00 97.44 102 GLU A CA 1
ATOM 767 C C . GLU A 1 102 ? 6.757 3.441 3.651 1.00 97.44 102 GLU A C 1
ATOM 769 O O . GLU A 1 102 ? 6.270 3.714 4.749 1.00 97.44 102 GLU A O 1
ATOM 774 N N . GLN A 1 103 ? 5.990 3.187 2.587 1.00 97.06 103 GLN A N 1
ATOM 775 C CA . GLN A 1 103 ? 4.530 3.232 2.648 1.00 97.06 103 GLN A CA 1
ATOM 776 C C . GLN A 1 103 ? 3.977 2.200 3.637 1.00 97.06 103 GLN A C 1
ATOM 778 O O . GLN A 1 103 ? 3.176 2.549 4.500 1.00 97.06 103 GLN A O 1
ATOM 783 N N . ARG A 1 104 ? 4.453 0.948 3.581 1.00 95.94 104 ARG A N 1
ATOM 784 C CA . ARG A 1 104 ? 4.043 -0.090 4.545 1.00 95.94 104 ARG A CA 1
ATOM 785 C C . ARG A 1 104 ? 4.395 0.279 5.982 1.00 95.94 104 ARG A C 1
ATOM 787 O O . ARG A 1 104 ? 3.638 -0.046 6.890 1.00 95.94 104 ARG A O 1
ATOM 794 N N . PHE A 1 105 ? 5.540 0.922 6.200 1.00 97.19 105 PHE A N 1
ATOM 795 C CA . PHE A 1 105 ? 5.925 1.392 7.526 1.00 97.19 105 PHE A CA 1
ATOM 796 C C . PHE A 1 105 ? 4.955 2.463 8.042 1.00 97.19 105 PHE A C 1
ATOM 798 O O . PHE A 1 105 ? 4.478 2.350 9.169 1.00 97.19 105 PHE A O 1
ATOM 805 N N . ASN A 1 106 ? 4.599 3.443 7.208 1.00 97.25 106 ASN A N 1
ATOM 806 C CA . ASN A 1 106 ? 3.620 4.471 7.569 1.00 97.25 106 ASN A CA 1
ATOM 807 C C . ASN A 1 106 ? 2.246 3.864 7.894 1.00 97.25 106 ASN A C 1
ATOM 809 O O . ASN A 1 106 ? 1.657 4.204 8.918 1.00 97.25 106 ASN A O 1
ATOM 813 N N . ASP A 1 107 ? 1.780 2.907 7.086 1.00 97.12 107 ASP A N 1
ATOM 814 C CA . ASP A 1 107 ? 0.514 2.206 7.332 1.00 97.12 107 ASP A CA 1
ATOM 815 C C . ASP A 1 107 ? 0.521 1.472 8.689 1.00 97.12 107 ASP A C 1
ATOM 817 O O . ASP A 1 107 ? -0.492 1.433 9.392 1.00 97.12 107 ASP A O 1
ATOM 821 N N . LEU A 1 108 ? 1.662 0.891 9.084 1.00 97.00 108 LEU A N 1
ATOM 822 C CA . LEU A 1 108 ? 1.817 0.241 10.388 1.00 97.00 108 LEU A CA 1
ATOM 823 C C . LEU A 1 108 ? 1.782 1.248 11.544 1.00 97.00 108 LEU A C 1
ATOM 825 O O . LEU A 1 108 ? 1.120 0.974 12.545 1.00 97.00 108 LEU A O 1
ATOM 829 N N . CYS A 1 109 ? 2.429 2.407 11.408 1.00 96.88 109 CYS A N 1
ATOM 830 C CA . CYS A 1 109 ? 2.359 3.473 12.412 1.00 96.88 109 CYS A CA 1
ATOM 831 C C . CYS A 1 109 ? 0.926 3.997 12.596 1.00 96.88 109 CYS A C 1
ATOM 833 O O . CYS A 1 109 ? 0.486 4.210 13.727 1.00 96.88 109 CYS A O 1
ATOM 835 N N . ASP A 1 110 ? 0.167 4.149 11.509 1.00 96.94 110 ASP A N 1
ATOM 836 C CA . ASP A 1 110 ? -1.242 4.552 11.572 1.00 96.94 110 ASP A CA 1
ATOM 837 C C . ASP A 1 110 ? -2.107 3.503 12.290 1.00 96.94 110 ASP A C 1
ATOM 839 O O . ASP A 1 110 ? -3.021 3.845 13.048 1.00 96.94 110 ASP A O 1
ATOM 843 N N . LEU A 1 111 ? -1.834 2.212 12.075 1.00 95.31 111 LEU A N 1
ATOM 844 C CA . LEU A 1 111 ? -2.513 1.132 12.794 1.00 95.31 111 LEU A CA 1
ATOM 845 C C . LEU A 1 111 ? -2.175 1.134 14.287 1.00 95.31 111 LEU A C 1
ATOM 847 O O . LEU A 1 111 ? -3.085 0.964 15.097 1.00 95.31 111 LEU A O 1
ATOM 851 N N . GLU A 1 112 ? -0.913 1.349 14.652 1.00 97.19 112 GLU A N 1
ATOM 852 C CA . GLU A 1 112 ? -0.475 1.456 16.049 1.00 97.19 112 GLU A CA 1
ATOM 853 C C . GLU A 1 112 ? -1.195 2.609 16.762 1.00 97.19 112 GLU A C 1
ATOM 855 O O . GLU A 1 112 ? -1.840 2.391 17.787 1.00 97.19 112 GLU A O 1
ATOM 860 N N . LEU A 1 113 ? -1.246 3.794 16.144 1.00 96.44 113 LEU A N 1
ATOM 861 C CA . LEU A 1 113 ? -1.972 4.946 16.686 1.00 96.44 113 LEU A CA 1
ATOM 862 C C . LEU A 1 113 ? -3.467 4.653 16.910 1.00 96.44 113 LEU A C 1
ATOM 864 O O . LEU A 1 113 ? -4.066 5.095 17.896 1.00 96.44 113 LEU A O 1
ATOM 868 N N . ARG A 1 114 ? -4.097 3.901 15.999 1.00 94.50 114 ARG A N 1
ATOM 869 C CA . ARG A 1 114 ? -5.506 3.496 16.131 1.00 94.50 114 ARG A CA 1
ATOM 870 C C . ARG A 1 114 ? -5.718 2.500 17.266 1.00 94.50 114 ARG A C 1
ATOM 872 O O . ARG A 1 114 ? -6.754 2.579 17.924 1.00 94.50 114 ARG A O 1
ATOM 879 N N . ILE A 1 115 ? -4.779 1.581 17.483 1.00 95.75 115 ILE A N 1
ATOM 880 C CA . ILE A 1 115 ? -4.819 0.634 18.604 1.00 95.75 115 ILE A CA 1
ATOM 881 C C . ILE A 1 115 ? -4.702 1.392 19.926 1.00 95.75 115 ILE A C 1
ATOM 883 O O . ILE A 1 115 ? -5.531 1.176 20.808 1.00 95.75 115 ILE A O 1
ATOM 887 N N . ASP A 1 116 ? -3.757 2.324 20.035 1.00 96.00 116 ASP A N 1
ATOM 888 C CA . ASP A 1 116 ? -3.575 3.139 21.240 1.00 96.00 116 ASP A CA 1
ATOM 889 C C . ASP A 1 116 ? -4.821 3.973 21.548 1.00 96.00 116 ASP A C 1
ATOM 891 O O . ASP A 1 116 ? -5.304 4.009 22.680 1.00 96.00 116 ASP A O 1
ATOM 895 N N . THR A 1 117 ? -5.406 4.585 20.516 1.00 94.81 117 THR A N 1
ATOM 896 C CA . THR A 1 117 ? -6.662 5.332 20.652 1.00 94.81 117 THR A CA 1
ATOM 897 C C . THR A 1 117 ? -7.794 4.422 21.131 1.00 94.81 117 THR A C 1
ATOM 899 O O . THR A 1 117 ? -8.537 4.788 22.038 1.00 94.81 117 THR A O 1
ATOM 902 N N . ALA A 1 118 ? -7.921 3.221 20.560 1.00 89.31 118 ALA A N 1
ATOM 903 C CA . ALA A 1 118 ? -8.939 2.263 20.979 1.00 89.31 118 ALA A CA 1
ATOM 904 C C . ALA A 1 118 ? -8.742 1.818 22.439 1.00 89.31 118 ALA A C 1
ATOM 906 O O . ALA A 1 118 ? -9.716 1.745 23.188 1.00 89.31 118 ALA A O 1
ATOM 907 N N . ALA A 1 119 ? -7.502 1.577 22.869 1.00 93.88 119 ALA A N 1
ATOM 908 C CA . ALA A 1 119 ? -7.187 1.213 24.249 1.00 93.88 119 ALA A CA 1
ATOM 909 C C . ALA A 1 119 ? -7.597 2.311 25.245 1.00 93.88 119 ALA A C 1
ATOM 911 O O . ALA A 1 119 ? -8.199 2.001 26.271 1.00 93.88 119 ALA A O 1
ATOM 912 N N . LEU A 1 120 ? -7.355 3.585 24.913 1.00 94.38 120 LEU A N 1
ATOM 913 C CA . LEU A 1 120 ? -7.820 4.716 25.724 1.00 94.38 120 LEU A CA 1
ATOM 914 C C . LEU A 1 120 ? -9.350 4.758 25.813 1.00 94.38 120 LEU A C 1
ATOM 916 O O . LEU A 1 120 ? -9.890 4.862 26.909 1.00 94.38 120 LEU A O 1
ATOM 920 N N . THR A 1 121 ? -10.055 4.599 24.688 1.00 91.94 121 THR A N 1
ATOM 921 C CA . THR A 1 121 ? -11.530 4.602 24.699 1.00 91.94 121 THR A CA 1
ATOM 922 C C . THR A 1 121 ? -12.126 3.443 25.498 1.00 91.94 121 THR A C 1
ATOM 924 O O . THR A 1 121 ? -13.182 3.599 26.102 1.00 91.94 121 THR A O 1
ATOM 927 N N . LEU A 1 122 ? -11.470 2.277 25.519 1.00 92.25 122 LEU A N 1
ATOM 928 C CA . LEU A 1 122 ? -11.915 1.147 26.335 1.00 92.25 122 LEU A CA 1
ATOM 929 C C . LEU A 1 122 ? -11.739 1.436 27.828 1.00 92.25 122 LEU A C 1
ATOM 931 O O . LEU A 1 122 ? -12.659 1.168 28.591 1.00 92.25 122 LEU A O 1
ATOM 935 N N . ALA A 1 123 ? -10.614 2.034 28.226 1.00 92.62 123 ALA A N 1
ATOM 936 C CA . ALA A 1 123 ? -10.381 2.423 29.615 1.00 92.62 123 ALA A CA 1
ATOM 937 C C . ALA A 1 123 ? -11.409 3.461 30.107 1.00 92.62 123 ALA A C 1
ATOM 939 O O . ALA A 1 123 ? -11.945 3.320 31.202 1.00 92.62 123 ALA A O 1
ATOM 940 N N . GLU A 1 124 ? -11.745 4.459 29.280 1.00 92.75 124 GLU A N 1
ATOM 941 C CA . GLU A 1 124 ? -12.796 5.441 29.596 1.00 92.75 124 GLU A CA 1
ATOM 942 C C . GLU A 1 124 ? -14.175 4.780 29.768 1.00 92.75 124 GLU A C 1
ATOM 944 O O . GLU A 1 124 ? -14.949 5.154 30.648 1.00 92.75 124 GLU A O 1
ATOM 949 N N . LEU A 1 125 ? -14.503 3.779 28.941 1.00 90.06 125 LEU A N 1
ATOM 950 C CA . LEU A 1 125 ? -15.764 3.041 29.059 1.00 90.06 125 LEU A CA 1
ATOM 951 C C . LEU A 1 125 ? -15.821 2.170 30.318 1.00 90.06 125 LEU A C 1
ATOM 953 O O . LEU A 1 125 ? -16.890 2.067 30.917 1.00 90.06 125 LEU A O 1
ATOM 957 N N . GLU A 1 126 ? -14.706 1.553 30.712 1.00 93.25 126 GLU A N 1
ATOM 958 C CA . GLU A 1 126 ? -14.609 0.792 31.962 1.00 93.25 126 GLU A CA 1
ATOM 959 C C . GLU A 1 126 ? -14.824 1.701 33.179 1.00 93.25 126 GLU A C 1
ATOM 961 O O . GLU A 1 126 ? -15.622 1.363 34.051 1.00 93.25 126 GLU A O 1
ATOM 966 N N . GLU A 1 127 ? -14.217 2.892 33.201 1.00 93.81 127 GLU A N 1
ATOM 967 C CA . GLU A 1 127 ? -14.424 3.878 34.272 1.00 93.81 127 GLU A CA 1
ATOM 968 C C . GLU A 1 127 ? -15.893 4.320 34.358 1.00 93.81 127 GLU A C 1
ATOM 970 O O . GLU A 1 127 ? -16.495 4.273 35.430 1.00 93.81 127 GLU A O 1
ATOM 975 N N . LEU A 1 128 ? -16.517 4.651 33.221 1.00 90.25 128 LEU A N 1
ATOM 976 C CA . LEU A 1 128 ? -17.942 5.001 33.175 1.00 90.25 128 LEU A CA 1
ATOM 977 C C . LEU A 1 128 ? -18.848 3.847 33.622 1.00 90.25 128 LEU A C 1
ATOM 979 O O . LEU A 1 128 ? -19.898 4.077 34.226 1.00 90.25 128 LEU A O 1
ATOM 983 N N . GLN A 1 129 ? -18.479 2.603 33.312 1.00 90.00 129 GLN A N 1
ATOM 984 C CA . GLN A 1 129 ? -19.220 1.428 33.755 1.00 90.00 129 GLN A CA 1
ATOM 985 C C . GLN A 1 129 ? -19.118 1.247 35.272 1.00 90.00 129 GLN A C 1
ATOM 987 O O . GLN A 1 129 ? -20.138 0.986 35.917 1.00 90.00 129 GLN A O 1
ATOM 992 N N . ASP A 1 130 ? -17.923 1.400 35.837 1.00 91.00 130 ASP A N 1
ATOM 993 C CA . ASP A 1 130 ? -17.691 1.311 37.277 1.00 91.00 130 ASP A CA 1
ATOM 994 C C . ASP A 1 130 ? -18.427 2.428 38.029 1.00 91.00 130 ASP A C 1
ATOM 996 O O . ASP A 1 130 ? -19.079 2.161 39.042 1.00 91.00 130 ASP A O 1
ATOM 1000 N N . GLU A 1 131 ? -18.418 3.657 37.505 1.00 90.19 131 GLU A N 1
ATOM 1001 C CA . GLU A 1 131 ? -19.193 4.781 38.043 1.00 90.19 131 GLU A CA 1
ATOM 1002 C C . GLU A 1 131 ? -20.701 4.508 38.005 1.00 90.19 131 GLU A C 1
ATOM 1004 O O . GLU A 1 131 ? -21.382 4.637 39.026 1.00 90.19 131 GLU A O 1
ATOM 1009 N N . ALA A 1 132 ? -21.232 4.069 36.858 1.00 85.38 132 ALA A N 1
ATOM 1010 C CA . ALA A 1 132 ? -22.651 3.747 36.714 1.00 85.38 132 ALA A CA 1
ATOM 1011 C C . ALA A 1 132 ? -23.075 2.597 37.641 1.00 85.38 132 ALA A C 1
ATOM 1013 O O . ALA A 1 132 ? -24.179 2.602 38.193 1.00 85.38 132 ALA A O 1
ATOM 1014 N N . PHE A 1 133 ? -22.201 1.608 37.842 1.00 85.25 133 PHE A N 1
ATOM 1015 C CA . PHE A 1 133 ? -22.441 0.513 38.775 1.00 85.25 133 PHE A CA 1
ATOM 1016 C C . PHE A 1 133 ? -22.414 0.988 40.235 1.00 85.25 133 PHE A C 1
ATOM 1018 O O . PHE A 1 133 ? -23.284 0.606 41.024 1.00 85.25 133 PHE A O 1
ATOM 1025 N N . ALA A 1 134 ? -21.462 1.848 40.603 1.00 85.75 134 ALA A N 1
ATOM 1026 C CA . ALA A 1 134 ? -21.391 2.448 41.932 1.00 85.75 134 ALA A CA 1
ATOM 1027 C C . ALA A 1 134 ? -22.638 3.295 42.236 1.00 85.75 134 ALA A C 1
ATOM 1029 O O . ALA A 1 134 ? -23.228 3.152 43.307 1.00 85.75 134 ALA A O 1
ATOM 1030 N N . GLU A 1 135 ? -23.102 4.111 41.287 1.00 83.50 135 GLU A N 1
ATOM 1031 C CA . GLU A 1 135 ? -24.331 4.901 41.432 1.00 83.50 135 GLU A CA 1
ATOM 1032 C C . GLU A 1 135 ? -25.568 4.002 41.578 1.00 83.50 135 GLU A C 1
ATOM 1034 O O . GLU A 1 135 ? -26.373 4.187 42.492 1.00 83.50 135 GLU A O 1
ATOM 1039 N N . ALA A 1 136 ? -25.694 2.970 40.739 1.00 78.94 136 ALA A N 1
ATOM 1040 C CA . ALA A 1 136 ? -26.814 2.034 40.800 1.00 78.94 136 ALA A CA 1
ATOM 1041 C C . ALA A 1 136 ? -26.870 1.240 42.119 1.00 78.94 136 ALA A C 1
ATOM 1043 O O . ALA A 1 136 ? -27.951 0.830 42.546 1.00 78.94 136 ALA A O 1
ATOM 1044 N N . THR A 1 137 ? -25.725 1.014 42.770 1.00 78.19 137 THR A N 1
ATOM 1045 C CA . THR A 1 137 ? -25.634 0.252 44.025 1.00 78.19 137 THR A CA 1
ATOM 1046 C C . THR A 1 137 ? -25.687 1.119 45.284 1.00 78.19 137 THR A C 1
ATOM 1048 O O . THR A 1 137 ? -26.064 0.603 46.336 1.00 78.19 137 THR A O 1
ATOM 1051 N N . ALA A 1 138 ? -25.392 2.421 45.200 1.00 76.00 138 ALA A N 1
ATOM 1052 C CA . ALA A 1 138 ? -25.369 3.326 46.352 1.00 76.00 138 ALA A CA 1
ATOM 1053 C C . ALA A 1 138 ? -26.741 3.500 47.037 1.00 76.00 138 ALA A C 1
ATOM 1055 O O . ALA A 1 138 ? -26.800 3.561 48.265 1.00 76.00 138 ALA A O 1
ATOM 1056 N N . ASP A 1 139 ? -27.835 3.528 46.267 1.00 67.62 139 ASP A N 1
ATOM 1057 C CA . ASP A 1 139 ? -29.207 3.725 46.777 1.00 67.62 139 ASP A CA 1
ATOM 1058 C C . ASP A 1 139 ? -30.077 2.453 46.743 1.00 67.62 139 ASP A C 1
ATOM 1060 O O . ASP A 1 139 ? -31.250 2.464 47.139 1.00 67.62 139 ASP A O 1
ATOM 1064 N N . ALA A 1 140 ? -29.528 1.324 46.285 1.00 74.50 140 ALA A N 1
ATOM 1065 C CA . ALA A 1 140 ? -30.272 0.075 46.213 1.00 74.50 140 ALA A CA 1
ATOM 1066 C C . ALA A 1 140 ? -30.398 -0.568 47.611 1.00 74.50 140 ALA A C 1
ATOM 1068 O O . ALA A 1 140 ? -29.389 -0.874 48.253 1.00 74.50 140 ALA A O 1
ATOM 1069 N N . PRO A 1 141 ? -31.620 -0.835 48.115 1.00 77.06 141 PRO A N 1
ATOM 1070 C CA . PRO A 1 141 ? -31.779 -1.533 49.382 1.00 77.06 141 PRO A CA 1
ATOM 1071 C C . PRO A 1 141 ? -31.250 -2.966 49.262 1.00 77.06 141 PRO A C 1
ATOM 1073 O O . PRO A 1 141 ? -31.651 -3.716 48.372 1.00 77.06 141 PRO A O 1
ATOM 1076 N N . LEU A 1 142 ? -30.386 -3.361 50.202 1.00 83.06 142 LEU A N 1
ATOM 1077 C CA . LEU A 1 142 ? -29.864 -4.726 50.270 1.00 83.06 142 LEU A CA 1
ATOM 1078 C C . LEU A 1 142 ? -31.019 -5.741 50.377 1.00 83.06 142 LEU A C 1
ATOM 1080 O O . LEU A 1 142 ? -31.970 -5.488 51.130 1.00 83.06 142 LEU A O 1
ATOM 1084 N N . PRO A 1 143 ? -30.929 -6.917 49.724 1.00 83.75 143 PRO A N 1
ATOM 1085 C CA . PRO A 1 143 ? -31.946 -7.968 49.819 1.00 83.75 143 PRO A CA 1
ATOM 1086 C C . PRO A 1 143 ? -32.334 -8.308 51.266 1.00 83.75 143 PRO A C 1
ATOM 1088 O O . PRO A 1 143 ? -33.519 -8.406 51.580 1.00 83.75 143 PRO A O 1
ATOM 1091 N N . ALA A 1 144 ? -31.360 -8.347 52.183 1.00 83.44 144 ALA A N 1
ATOM 1092 C CA . ALA A 1 144 ? -31.588 -8.573 53.613 1.00 83.44 144 ALA A CA 1
ATOM 1093 C C . ALA A 1 144 ? -32.438 -7.475 54.289 1.00 83.44 144 ALA A C 1
ATOM 1095 O O . ALA A 1 144 ? -33.258 -7.760 55.164 1.00 83.44 144 ALA A O 1
ATOM 1096 N N . ALA A 1 145 ? -32.288 -6.209 53.883 1.00 83.94 145 ALA A N 1
ATOM 1097 C CA 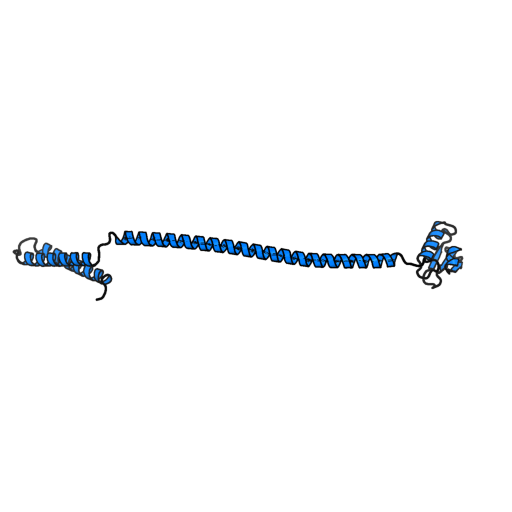. ALA A 1 145 ? -33.107 -5.111 54.399 1.00 83.94 145 ALA A CA 1
ATOM 1098 C C . ALA A 1 145 ? -34.558 -5.216 53.896 1.00 83.94 145 ALA A C 1
ATOM 1100 O O . ALA A 1 145 ? -35.503 -4.993 54.661 1.00 83.94 145 ALA A O 1
ATOM 1101 N N . VAL A 1 146 ? -34.742 -5.615 52.632 1.00 87.12 146 VAL A N 1
ATOM 1102 C CA . VAL A 1 146 ? -36.062 -5.911 52.054 1.00 87.12 146 VAL A CA 1
ATOM 1103 C C . VAL A 1 146 ? -36.704 -7.103 52.774 1.00 87.12 146 VAL A C 1
ATOM 1105 O O . VAL A 1 146 ? -37.880 -7.037 53.139 1.00 87.12 146 VAL A O 1
ATOM 1108 N N . GLU A 1 147 ? -35.941 -8.154 53.071 1.00 90.00 147 GLU A N 1
ATOM 1109 C CA . GLU A 1 147 ? -36.410 -9.319 53.823 1.00 90.00 147 GLU A CA 1
ATOM 1110 C C . GLU A 1 147 ? -36.848 -8.957 55.249 1.00 90.00 147 GLU A C 1
ATOM 1112 O O . GLU A 1 147 ? -37.942 -9.332 55.686 1.00 90.00 147 GLU A O 1
ATOM 1117 N N . ALA A 1 148 ? -36.048 -8.163 55.966 1.00 86.62 148 ALA A N 1
ATOM 1118 C CA . ALA A 1 148 ? -36.383 -7.678 57.302 1.00 86.62 148 ALA A CA 1
ATOM 1119 C C . ALA A 1 148 ? -37.672 -6.835 57.300 1.00 86.62 148 ALA A C 1
ATOM 1121 O O . ALA A 1 148 ? -38.521 -6.976 58.192 1.00 86.62 148 ALA A O 1
ATOM 1122 N N . ALA A 1 149 ? -37.867 -5.998 56.276 1.00 88.19 149 ALA A N 1
ATOM 1123 C CA . ALA A 1 149 ? -39.088 -5.218 56.096 1.00 88.19 149 ALA A CA 1
ATOM 1124 C C . ALA A 1 149 ? -40.310 -6.113 55.820 1.00 88.19 149 ALA A C 1
ATOM 1126 O O . ALA A 1 149 ? -41.362 -5.919 56.438 1.00 88.19 149 ALA A O 1
ATOM 1127 N N . ILE A 1 150 ? -40.174 -7.127 54.958 1.00 90.31 150 ILE A N 1
ATOM 1128 C CA . ILE A 1 150 ? -41.219 -8.124 54.670 1.00 90.31 150 ILE A CA 1
ATOM 1129 C C . ILE A 1 150 ? -41.577 -8.918 55.933 1.00 90.31 150 ILE A C 1
ATOM 1131 O O . ILE A 1 150 ? -42.759 -9.103 56.233 1.00 90.31 150 ILE A O 1
ATOM 1135 N N . THR A 1 151 ? -40.587 -9.348 56.713 1.00 91.50 151 THR A N 1
ATOM 1136 C CA . THR A 1 151 ? -40.789 -10.070 57.978 1.00 91.50 151 THR A CA 1
ATOM 1137 C C . THR A 1 151 ? -41.495 -9.197 59.012 1.00 91.50 151 THR A C 1
ATOM 1139 O O . THR A 1 151 ? -42.482 -9.626 59.614 1.00 91.50 151 THR A O 1
ATOM 1142 N N . THR A 1 152 ? -41.088 -7.932 59.139 1.00 92.56 152 THR A N 1
ATOM 1143 C CA . THR A 1 152 ? -41.766 -6.947 59.996 1.00 92.56 152 THR A CA 1
ATOM 1144 C C . THR A 1 152 ? -43.215 -6.719 59.556 1.00 92.56 152 THR A C 1
ATOM 1146 O O . THR A 1 152 ? -44.124 -6.678 60.389 1.00 92.56 152 THR A O 1
ATOM 1149 N N . ALA A 1 153 ? -43.463 -6.590 58.249 1.00 89.75 153 ALA A N 1
ATOM 1150 C CA . ALA A 1 153 ? -44.808 -6.448 57.700 1.00 89.75 153 ALA A CA 1
ATOM 1151 C C . ALA A 1 153 ? -45.667 -7.694 57.978 1.00 89.75 153 ALA A C 1
ATOM 1153 O O . ALA A 1 153 ? -46.821 -7.554 58.386 1.00 89.75 153 ALA A O 1
ATOM 1154 N N . SER A 1 154 ? -45.100 -8.897 57.841 1.00 91.00 154 SER A N 1
ATOM 1155 C CA . SER A 1 154 ? -45.769 -10.168 58.151 1.00 91.00 154 SER A CA 1
ATOM 1156 C C . SER A 1 154 ? -46.211 -10.224 59.614 1.00 91.00 154 SER A C 1
ATOM 1158 O O . SER A 1 154 ? -47.391 -10.447 59.887 1.00 91.00 154 SER A O 1
ATOM 1160 N N . ALA A 1 155 ? -45.309 -9.917 60.552 1.00 92.25 155 ALA A N 1
ATOM 1161 C CA . ALA A 1 155 ? -45.608 -9.898 61.985 1.00 92.25 155 ALA A CA 1
ATOM 1162 C C . ALA A 1 155 ? -46.702 -8.874 62.342 1.00 92.25 155 ALA A C 1
ATOM 1164 O O . ALA A 1 155 ? -47.609 -9.161 63.129 1.00 92.25 155 ALA A O 1
ATOM 1165 N N . LYS A 1 156 ? -46.674 -7.683 61.723 1.00 92.12 156 LYS A N 1
ATOM 1166 C CA . LYS A 1 156 ? -47.723 -6.664 61.898 1.00 92.12 156 LYS A CA 1
ATOM 1167 C C . LYS A 1 156 ? -49.077 -7.137 61.372 1.00 92.12 156 LYS A C 1
ATOM 1169 O O . LYS A 1 156 ? -50.088 -6.918 62.037 1.00 92.12 156 LYS A O 1
ATOM 1174 N N . VAL A 1 157 ? -49.117 -7.803 60.216 1.00 90.94 157 VAL A N 1
ATOM 1175 C CA . VAL A 1 157 ? -50.360 -8.356 59.654 1.00 90.94 157 VAL A CA 1
ATOM 1176 C C . VAL A 1 157 ? -50.909 -9.476 60.539 1.00 90.94 157 VAL A C 1
ATOM 1178 O O . VAL A 1 157 ? -52.111 -9.518 60.789 1.00 90.94 157 VAL A O 1
ATOM 1181 N N . GLU A 1 158 ? -50.063 -10.362 61.061 1.00 90.56 158 GLU A N 1
ATOM 1182 C CA . GLU A 1 158 ? -50.475 -11.411 62.003 1.00 90.56 158 GLU A CA 1
ATOM 1183 C C . GLU A 1 158 ? -51.029 -10.843 63.307 1.00 90.56 158 GLU A C 1
ATOM 1185 O O . GLU A 1 158 ? -52.106 -11.260 63.743 1.00 90.56 158 GLU A O 1
ATOM 1190 N N . THR A 1 159 ? -50.351 -9.842 63.870 1.00 90.19 159 THR A N 1
ATOM 1191 C CA . THR A 1 159 ? -50.814 -9.115 65.057 1.00 90.19 159 THR A CA 1
ATOM 1192 C C . THR A 1 159 ? -52.167 -8.459 64.790 1.00 90.19 159 THR A C 1
ATOM 1194 O O . THR A 1 159 ? -53.105 -8.644 65.562 1.00 90.19 159 THR A O 1
ATOM 1197 N N . ALA A 1 160 ? -52.325 -7.777 63.649 1.00 86.69 160 ALA A N 1
ATOM 1198 C CA . ALA A 1 160 ? -53.601 -7.190 63.250 1.00 86.69 160 ALA A CA 1
ATOM 1199 C C . ALA A 1 160 ? -54.707 -8.252 63.130 1.00 86.69 160 ALA A C 1
ATOM 1201 O O . ALA A 1 160 ? -55.802 -8.051 63.644 1.00 86.69 160 ALA A O 1
ATOM 1202 N N . VAL A 1 161 ? -54.434 -9.413 62.521 1.00 88.31 161 VAL A N 1
ATOM 1203 C CA . VAL A 1 161 ? -55.405 -10.521 62.448 1.00 88.31 161 VAL A CA 1
ATOM 1204 C C . VAL A 1 161 ? -55.781 -11.047 63.836 1.00 88.31 161 VAL A C 1
ATOM 1206 O O . VAL A 1 161 ? -56.951 -11.364 64.060 1.00 88.31 161 VAL A O 1
ATOM 1209 N N . ALA A 1 162 ? -54.830 -11.148 64.766 1.00 86.69 162 ALA A N 1
ATOM 1210 C CA . ALA A 1 162 ? -55.097 -11.577 66.137 1.00 86.69 162 ALA A CA 1
ATOM 1211 C C . ALA A 1 162 ? -55.979 -10.571 66.895 1.00 86.69 162 ALA A C 1
ATOM 1213 O O . ALA A 1 162 ? -56.932 -10.988 67.553 1.00 86.69 162 ALA A O 1
ATOM 1214 N N . GLU A 1 163 ? -55.725 -9.268 66.753 1.00 86.19 163 GLU A N 1
ATOM 1215 C CA . GLU A 1 163 ? -56.551 -8.221 67.367 1.00 86.19 163 GLU A CA 1
ATOM 1216 C C . GLU A 1 163 ? -57.954 -8.156 66.752 1.00 86.19 163 GLU A C 1
ATOM 1218 O O . GLU A 1 163 ? -58.939 -8.084 67.484 1.00 86.19 163 GLU A O 1
ATOM 1223 N N . ILE A 1 164 ? -58.091 -8.288 65.426 1.00 85.00 164 ILE A N 1
ATOM 1224 C CA . ILE A 1 164 ? -59.405 -8.325 64.757 1.00 85.00 164 ILE A CA 1
ATOM 1225 C C . ILE A 1 164 ? -60.276 -9.459 65.318 1.00 85.00 164 ILE A C 1
ATOM 1227 O O . ILE A 1 164 ? -61.474 -9.268 65.523 1.00 85.00 164 ILE A O 1
ATOM 1231 N N . LYS A 1 165 ? -59.687 -10.624 65.632 1.00 83.50 165 LYS A N 1
ATOM 1232 C CA . LYS A 1 165 ? -60.408 -11.757 66.242 1.00 83.50 165 LYS A CA 1
ATOM 1233 C C . LYS A 1 165 ? -60.966 -11.448 67.637 1.00 83.50 165 LYS A C 1
ATOM 1235 O O . LYS A 1 165 ? -61.897 -12.129 68.061 1.00 83.50 165 LYS A O 1
ATOM 1240 N N . ARG A 1 166 ? -60.413 -10.460 68.349 1.00 83.25 166 ARG A N 1
ATOM 1241 C CA . ARG A 1 166 ? -60.860 -10.038 69.689 1.00 83.25 166 ARG A CA 1
ATOM 1242 C C . ARG A 1 166 ? -61.995 -9.010 69.646 1.00 83.25 166 ARG A C 1
ATOM 1244 O O . ARG A 1 166 ? -62.631 -8.770 70.668 1.00 83.25 166 ARG A O 1
ATOM 1251 N N . VAL A 1 167 ? -62.274 -8.416 68.484 1.00 80.69 167 VAL A N 1
ATOM 1252 C CA . VAL A 1 167 ? -63.331 -7.409 68.309 1.00 80.69 167 VAL A CA 1
ATOM 1253 C C . VAL A 1 167 ? -64.677 -8.082 68.011 1.00 80.69 167 VAL A C 1
ATOM 1255 O O . VAL A 1 167 ? -64.769 -9.053 67.261 1.00 80.69 167 VAL A O 1
ATOM 1258 N N . ASN A 1 168 ? -65.752 -7.557 68.604 1.00 64.56 168 ASN A N 1
ATOM 1259 C CA . ASN A 1 168 ? -67.107 -8.079 68.427 1.00 64.56 168 ASN A CA 1
ATOM 1260 C C . ASN A 1 168 ? -67.583 -7.902 66.967 1.00 64.56 168 ASN A C 1
ATOM 1262 O O . ASN A 1 168 ? -67.353 -6.860 66.358 1.00 64.56 168 ASN A O 1
ATOM 1266 N N . LYS A 1 169 ? -68.275 -8.897 66.393 1.00 67.00 169 LYS A N 1
ATOM 1267 C CA . LYS A 1 169 ? -68.551 -9.018 64.938 1.00 67.00 169 LYS A CA 1
ATOM 1268 C C . LYS A 1 169 ? -69.518 -7.969 64.340 1.00 67.00 169 LYS A C 1
ATOM 1270 O O . LYS A 1 169 ? -69.993 -8.150 63.222 1.00 67.00 169 LYS A O 1
ATOM 1275 N N . ARG A 1 170 ? -69.842 -6.888 65.055 1.00 59.22 170 ARG A N 1
ATOM 1276 C CA . ARG A 1 170 ? -70.713 -5.795 64.586 1.00 59.22 170 ARG A CA 1
ATOM 1277 C C . ARG A 1 170 ? -69.851 -4.585 64.196 1.00 59.22 170 ARG A C 1
ATOM 1279 O O . ARG A 1 170 ? -69.316 -3.924 65.075 1.00 59.22 170 ARG A O 1
ATOM 1286 N N . GLY A 1 171 ? -69.711 -4.306 62.895 1.00 64.69 171 GLY A N 1
ATOM 1287 C CA . GLY A 1 171 ? -68.942 -3.165 62.365 1.00 64.69 171 GLY A CA 1
ATOM 1288 C C . GLY A 1 171 ? -68.072 -3.512 61.140 1.00 64.69 171 GLY A C 1
ATOM 1289 O O . GLY A 1 171 ? -68.245 -4.592 60.570 1.00 64.69 171 GLY A O 1
ATOM 1290 N N . PRO A 1 172 ? -67.105 -2.654 60.745 1.00 71.88 172 PRO A N 1
ATOM 1291 C CA . PRO A 1 172 ? -66.272 -2.802 59.532 1.00 71.88 172 PRO A CA 1
ATOM 1292 C C . PRO A 1 172 ? -65.255 -3.966 59.578 1.00 71.88 172 PRO A C 1
ATOM 1294 O O . PRO A 1 172 ? -64.330 -4.046 58.775 1.00 71.88 172 PRO A O 1
ATOM 1297 N N . VAL A 1 173 ? -65.423 -4.918 60.499 1.00 79.50 173 VAL A N 1
ATOM 1298 C CA . VAL A 1 173 ? -64.533 -6.066 60.740 1.00 79.50 173 VAL A CA 1
ATOM 1299 C C . VAL A 1 173 ? -64.306 -6.909 59.476 1.00 79.50 173 VAL A C 1
ATOM 1301 O O . VAL A 1 173 ? -63.200 -7.401 59.249 1.00 79.50 173 VAL A O 1
ATOM 1304 N N . LYS A 1 174 ? -65.327 -7.048 58.619 1.00 80.25 174 LYS A N 1
ATOM 1305 C CA . LYS A 1 174 ? -65.234 -7.798 57.355 1.00 80.25 174 LYS A CA 1
ATOM 1306 C C . LYS A 1 174 ? -64.247 -7.159 56.370 1.00 80.25 174 LYS A C 1
ATOM 1308 O O . LYS A 1 174 ? -63.452 -7.874 55.765 1.00 80.25 174 LYS A O 1
ATOM 1313 N N . GLU A 1 175 ? -64.269 -5.835 56.242 1.00 83.62 175 GLU A N 1
ATOM 1314 C CA . GLU A 1 175 ? -63.375 -5.089 55.345 1.00 83.62 175 GLU A CA 1
ATOM 1315 C C . GLU A 1 175 ? -61.926 -5.148 55.834 1.00 83.62 175 GLU A C 1
ATOM 1317 O O . GLU A 1 175 ? -61.003 -5.352 55.047 1.00 83.62 175 GLU A O 1
ATOM 1322 N N . ILE A 1 176 ? -61.712 -5.049 57.150 1.00 84.44 176 ILE A N 1
ATOM 1323 C CA . ILE A 1 176 ? -60.370 -5.152 57.738 1.00 84.44 176 ILE A CA 1
ATOM 1324 C C . ILE A 1 176 ? -59.807 -6.572 57.543 1.00 84.44 176 ILE A C 1
ATOM 1326 O O . ILE A 1 176 ? -58.638 -6.725 57.188 1.00 84.44 176 ILE A O 1
ATOM 1330 N N . HIS A 1 177 ? -60.636 -7.615 57.676 1.00 83.94 177 HIS A N 1
ATOM 1331 C CA . HIS A 1 177 ? -60.235 -8.992 57.365 1.00 83.94 177 HIS A CA 1
ATOM 1332 C C . HIS A 1 177 ? -59.832 -9.182 55.898 1.00 83.94 177 HIS A C 1
ATOM 1334 O O . HIS A 1 177 ? -58.812 -9.818 55.629 1.00 83.94 177 HIS A O 1
ATOM 1340 N N . GLN A 1 178 ? -60.595 -8.620 54.955 1.00 86.56 178 GLN A N 1
ATOM 1341 C CA . GLN A 1 178 ? -60.260 -8.674 53.528 1.00 86.56 178 GLN A CA 1
ATOM 1342 C C . GLN A 1 178 ? -58.937 -7.960 53.231 1.00 86.56 178 GLN A C 1
ATOM 1344 O O . GLN A 1 178 ? -58.083 -8.512 52.539 1.00 86.56 178 GLN A O 1
ATOM 1349 N N . ARG A 1 179 ? -58.714 -6.776 53.818 1.00 88.38 179 ARG A N 1
ATOM 1350 C CA . ARG A 1 179 ? -57.447 -6.037 53.685 1.00 88.38 179 ARG A CA 1
ATOM 1351 C C . ARG A 1 179 ? -56.256 -6.816 54.241 1.00 88.38 179 ARG A C 1
ATOM 1353 O O . ARG A 1 179 ? -55.194 -6.807 53.626 1.00 88.38 179 ARG A O 1
ATOM 1360 N N . ALA A 1 180 ? -56.424 -7.509 55.368 1.00 87.31 180 ALA A N 1
ATOM 1361 C CA . ALA A 1 180 ? -55.377 -8.356 55.936 1.00 87.31 180 ALA A CA 1
ATOM 1362 C C . ALA A 1 180 ? -55.071 -9.582 55.054 1.00 87.31 180 ALA A C 1
ATOM 1364 O O . ALA A 1 180 ? -53.906 -9.944 54.905 1.00 87.31 180 ALA A O 1
ATOM 1365 N N . GLY A 1 181 ? -56.092 -10.191 54.439 1.00 86.44 181 GLY A N 1
ATOM 1366 C CA . GLY A 1 181 ? -55.923 -11.276 53.464 1.00 86.44 181 GLY A CA 1
ATOM 1367 C C . GLY A 1 181 ? -55.110 -10.836 52.244 1.00 86.44 181 GLY A C 1
ATOM 1368 O O . GLY A 1 181 ? -54.066 -11.417 51.962 1.00 86.44 181 GLY A O 1
ATOM 1369 N N . ALA A 1 182 ? -55.511 -9.731 51.611 1.00 89.81 182 ALA A N 1
ATOM 1370 C CA . ALA A 1 182 ? -54.791 -9.162 50.471 1.00 89.81 182 ALA A CA 1
ATOM 1371 C C . ALA A 1 182 ? -53.347 -8.752 50.826 1.00 89.81 182 ALA A C 1
AT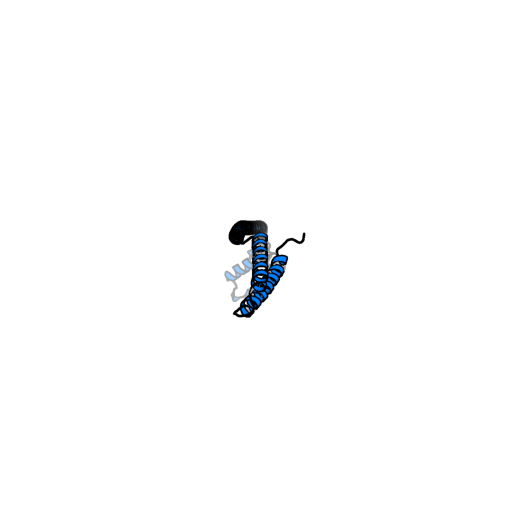OM 1373 O O . ALA A 1 182 ? -52.432 -8.902 50.017 1.00 89.81 182 ALA A O 1
ATOM 1374 N N . ALA A 1 183 ? -53.109 -8.256 52.046 1.00 88.50 183 ALA A N 1
ATOM 1375 C CA . ALA A 1 183 ? -51.759 -7.945 52.513 1.00 88.50 183 ALA A CA 1
ATOM 1376 C C . ALA A 1 183 ? -50.876 -9.201 52.629 1.00 88.50 183 ALA A C 1
ATOM 1378 O O . ALA A 1 183 ? -49.711 -9.147 52.242 1.00 88.50 183 ALA A O 1
ATOM 1379 N N . ARG A 1 184 ? -51.415 -10.337 53.098 1.00 90.38 184 ARG A N 1
ATOM 1380 C CA . ARG A 1 184 ? -50.677 -11.615 53.153 1.00 90.38 184 ARG A CA 1
ATOM 1381 C C . ARG A 1 184 ? -50.305 -12.129 51.771 1.00 90.38 184 ARG A C 1
ATOM 1383 O O . ARG A 1 184 ? -49.168 -12.538 51.579 1.00 90.38 184 ARG A O 1
ATOM 1390 N N . GLU A 1 185 ? -51.233 -12.075 50.821 1.00 92.25 185 GLU A N 1
ATOM 1391 C CA . GLU A 1 185 ? -50.974 -12.482 49.435 1.00 92.25 185 GLU A CA 1
ATOM 1392 C C . GLU A 1 185 ? -49.872 -11.625 48.802 1.00 92.25 185 GLU A C 1
ATOM 1394 O O . GLU A 1 185 ? -48.940 -12.155 48.200 1.00 92.25 185 GLU A O 1
ATOM 1399 N N . ARG A 1 186 ? -49.906 -10.302 49.022 1.00 91.19 186 ARG A N 1
ATOM 1400 C CA . ARG A 1 186 ? -48.843 -9.393 48.561 1.00 91.19 186 ARG A CA 1
ATOM 1401 C C . ARG A 1 186 ? -47.494 -9.698 49.212 1.00 91.19 186 ARG A C 1
ATOM 1403 O O . ARG A 1 186 ? -46.486 -9.693 48.517 1.00 91.19 186 ARG A O 1
ATOM 1410 N N . ILE A 1 187 ? -47.465 -9.980 50.515 1.00 91.06 187 ILE A N 1
ATOM 1411 C CA . ILE A 1 187 ? -46.242 -10.369 51.239 1.00 91.06 187 ILE A CA 1
ATOM 1412 C C . ILE A 1 187 ? -45.681 -11.690 50.695 1.00 91.06 187 ILE A C 1
ATOM 1414 O O . ILE A 1 187 ? -44.478 -11.788 50.473 1.00 91.06 187 ILE A O 1
ATOM 1418 N N . ALA A 1 188 ? -46.534 -12.684 50.434 1.00 89.62 188 ALA A N 1
ATOM 1419 C CA . ALA A 1 188 ? -46.118 -13.962 49.861 1.00 89.62 188 ALA A CA 1
ATOM 1420 C C . ALA A 1 188 ? -45.520 -13.790 48.455 1.00 89.62 188 ALA A C 1
ATOM 1422 O O . ALA A 1 188 ? -44.441 -14.310 48.185 1.00 89.62 188 ALA A O 1
ATOM 1423 N N . ALA A 1 189 ? -46.160 -12.994 47.594 1.00 90.88 189 ALA A N 1
ATOM 1424 C CA . ALA A 1 189 ? -45.640 -12.689 46.261 1.00 90.88 189 ALA A CA 1
ATOM 1425 C C . ALA A 1 189 ? -44.298 -11.935 46.307 1.00 90.88 189 ALA A C 1
ATOM 1427 O O . ALA A 1 189 ? -43.414 -12.201 45.497 1.00 90.88 189 ALA A O 1
ATOM 1428 N N . LEU A 1 190 ? -44.120 -11.013 47.261 1.00 90.75 190 LEU A N 1
ATOM 1429 C CA . LEU A 1 190 ? -42.847 -10.313 47.456 1.00 90.75 190 LEU A CA 1
ATOM 1430 C C . LEU A 1 190 ? -41.730 -11.253 47.929 1.00 90.75 190 LEU A C 1
ATOM 1432 O O . LEU A 1 190 ? -40.604 -11.095 47.475 1.00 90.75 190 LEU A O 1
ATOM 1436 N N . ARG A 1 191 ? -42.029 -12.247 48.778 1.00 90.12 191 ARG A N 1
ATOM 1437 C CA . ARG A 1 191 ? -41.045 -13.264 49.195 1.00 90.12 191 ARG A CA 1
ATOM 1438 C C . ARG A 1 191 ? -40.576 -14.138 48.037 1.00 90.12 191 ARG A C 1
ATOM 1440 O O . ARG A 1 191 ? -39.380 -14.340 47.908 1.00 90.12 191 ARG A O 1
ATOM 1447 N N . VAL A 1 192 ? -41.497 -14.591 47.183 1.00 91.44 192 VAL A N 1
ATOM 1448 C CA . VAL A 1 192 ? -41.155 -15.374 45.978 1.00 91.44 192 VAL A CA 1
ATOM 1449 C C . VAL A 1 192 ? -40.284 -14.566 45.018 1.00 91.44 192 VAL A C 1
ATOM 1451 O O . VAL A 1 192 ? -39.371 -15.098 44.415 1.00 91.44 192 VAL A O 1
ATOM 1454 N N . ARG A 1 193 ? -40.532 -13.261 44.885 1.00 89.19 193 ARG A N 1
ATOM 1455 C CA . ARG A 1 193 ? -39.669 -12.404 44.062 1.00 89.19 193 ARG A CA 1
ATOM 1456 C C . ARG A 1 193 ? -38.303 -12.158 44.693 1.00 89.19 193 ARG A C 1
ATOM 1458 O O . ARG A 1 193 ? -37.353 -11.940 43.963 1.00 89.19 193 ARG A O 1
ATOM 1465 N N . LEU A 1 194 ? -38.214 -12.123 46.023 1.00 89.62 194 LEU A N 1
ATOM 1466 C CA . LEU A 1 194 ? -36.956 -11.887 46.728 1.00 89.62 194 LEU A CA 1
ATOM 1467 C C . LEU A 1 194 ? -36.052 -13.128 46.739 1.00 89.62 194 LEU A C 1
ATOM 1469 O O . LEU A 1 194 ? -34.838 -12.965 46.762 1.00 89.62 194 LEU A O 1
ATOM 1473 N N . SER A 1 195 ? -36.617 -14.341 46.684 1.00 87.69 195 SER A N 1
ATOM 1474 C CA . SER A 1 195 ? -35.826 -15.580 46.642 1.00 87.69 195 SER A CA 1
ATOM 1475 C C . SER A 1 195 ? -34.929 -15.686 45.411 1.00 87.69 195 SER A C 1
ATOM 1477 O O . SER A 1 195 ? -33.877 -16.293 45.509 1.00 87.69 195 SER A O 1
ATOM 1479 N N . ASP A 1 196 ? -35.277 -15.028 44.300 1.00 86.25 196 ASP A N 1
ATOM 1480 C CA . ASP A 1 196 ? -34.428 -14.978 43.097 1.00 86.25 196 ASP A CA 1
ATOM 1481 C C . ASP A 1 196 ? -33.125 -14.171 43.307 1.00 86.25 196 ASP A C 1
ATOM 1483 O O . ASP A 1 196 ? -32.234 -14.193 42.460 1.00 86.25 196 ASP A O 1
ATOM 1487 N N . TYR A 1 197 ? -33.017 -13.434 44.420 1.00 82.31 197 TYR A N 1
ATOM 1488 C CA . TYR A 1 197 ? -31.900 -12.536 44.740 1.00 82.31 197 TYR A CA 1
ATOM 1489 C C . TYR A 1 197 ? -31.176 -12.900 46.043 1.00 82.31 197 TYR A C 1
ATOM 1491 O O . TYR A 1 197 ? -30.255 -12.186 46.448 1.00 82.31 197 TYR A O 1
ATOM 1499 N N . LEU A 1 198 ? -31.595 -13.969 46.722 1.00 79.56 198 LEU A N 1
ATOM 1500 C CA . LEU A 1 198 ? -30.897 -14.515 47.882 1.00 79.56 198 LEU A CA 1
ATOM 1501 C C . LEU A 1 198 ? -30.024 -15.684 47.403 1.00 79.56 198 LEU A C 1
ATOM 1503 O O . LEU A 1 198 ? -30.499 -16.489 46.606 1.00 79.56 198 LEU A O 1
ATOM 1507 N N . PRO A 1 199 ? -28.752 -15.776 47.824 1.00 70.19 199 PRO A N 1
ATOM 1508 C CA . PRO A 1 199 ? -27.925 -16.928 47.484 1.00 70.19 199 PRO A CA 1
ATOM 1509 C C . PRO A 1 199 ? -28.560 -18.206 48.054 1.00 70.19 199 PRO A C 1
ATOM 1511 O O . PRO A 1 199 ? -28.997 -18.201 49.204 1.00 70.19 199 PRO A O 1
ATOM 1514 N N . ASP A 1 200 ? -28.614 -19.276 47.252 1.00 63.66 200 ASP A N 1
ATOM 1515 C CA . ASP A 1 200 ? -28.988 -20.614 47.726 1.00 63.66 200 ASP A CA 1
ATOM 1516 C C . ASP A 1 200 ? -27.960 -21.048 48.790 1.00 63.66 200 ASP A C 1
ATOM 1518 O O . ASP A 1 200 ? -26.819 -21.377 48.454 1.00 63.66 200 ASP A O 1
ATOM 1522 N N . GLU A 1 201 ? -28.337 -20.974 50.070 1.00 51.16 201 GLU A N 1
ATOM 1523 C CA . GLU A 1 201 ? -27.575 -21.563 51.184 1.00 51.16 201 GLU A CA 1
ATOM 1524 C C . GLU A 1 201 ? -27.678 -23.095 51.206 1.00 51.16 201 GLU A C 1
ATOM 1526 O O . GLU A 1 201 ? -28.796 -23.637 51.024 1.00 51.16 201 GLU A O 1
#

Sequence (201 aa):
MRAARAAGWTFNHIDSAHVFGEIVCPTGQHVKKIFKTGENTETVAIDALNLVIRCPDSAARPPGDKSQVRLESAQKLLGEAELMISSAEDDLSQIEAKEDAEQRFNDLCDLELRIDTAALTLAELEELQDEAFAEATADAPLPAAVEAAITTASAKVETAVAEIKRVNKRGPVKEIHQRAGAARERIAALRVRLSDYLPDE

Foldseek 3Di:
DVQCVVQVKDWAQDPDPFFRTWIAHNVRPDIDTDTPVCVPPPVVVVVVVVSLQPDPSTPNPDPDDPVVVVVVVVVVVVVVVVVVVVVVVVVVVVVVVVVVVVVVVVVVVVVVVVVVVVVVVVVVVVVVVVVVVCVVPVPDDDLVNVVVVLVVLVVVLVVQVVVLVVDDPPDCSVVSVVVSVVSVVVSVVSVVVSVVVDPDD

Secondary structure (DSSP, 8-state):
-HHHHHTT-EEEE---SSEEEEEE-TTS--EEEEEGGGTT-HHHHHHHHHHHHH-TT-TTSPSS-HHHHHHHHHHHHHHHHHHHHHHHHHHHHHHHHHHHHHHHHHHHHHHHHHHHHHHHHHHHHHHHHHHHHHHHHHSPPPHHHHHHHHHHHHHHHHHHHHHHTTS-SSSTHHHHHHHHHHHHHHHHHHHHHHHTTS---

Radius of gyration: 62.58 Å; chains: 1; bounding box: 114×39×152 Å